Protein AF-0000000079764678 (afdb_homodimer)

Sequence (210 aa):
MNNQQAIDRLVEHLEWGWTEETVAAIEMGIHALKETQWIPISERLPEDESYILVSFKNSTMPDIARYEENDEGGTFYPGDDEKSYSSYGFFVNAWMPLPEPYKGEMNNQQAIDRLVEHLEWGWTEETVAAIEMGIHALKETQWIPISERLPEDESYILVSFKNSTMPDIARYEENDEGGTFYPGDDEKSYSSYGFFVNAWMPLPEPYKGE

InterPro domains:
  IPR007539 Domain of unknown function DUF551 [PF04448] (37-101)

Radius of gyration: 18.74 Å; Cα contacts (8 Å, |Δi|>4): 361; chains: 2; bounding box: 48×53×38 Å

pLDDT: mean 91.45, std 7.45, range [58.53, 98.0]

Solvent-accessible surface area (backbone atoms only — not comparable to full-atom values): 12013 Å² total; per-residue (Å²): 134,54,60,66,57,25,40,56,55,51,58,66,54,64,72,70,75,62,55,70,67,54,45,51,24,51,50,50,18,44,51,24,33,58,62,70,39,69,37,39,50,87,79,48,68,87,87,56,87,47,69,24,35,32,19,28,74,82,47,76,65,59,46,55,26,28,53,44,79,46,97,89,48,67,46,52,18,51,50,87,49,90,57,40,35,61,79,74,72,42,46,78,44,23,33,30,68,60,74,79,52,66,81,70,135,132,53,61,68,58,25,39,54,54,51,59,66,54,66,72,69,76,62,56,69,66,53,43,51,26,52,50,48,17,44,51,24,34,59,62,69,38,69,37,40,49,88,78,49,69,86,84,56,87,48,66,24,37,34,20,28,73,82,46,78,66,62,46,57,25,27,55,44,80,46,98,88,48,69,45,51,17,50,50,87,47,91,56,40,34,62,80,74,72,44,46,77,44,24,32,32,68,58,73,80,50,66,83,71,135

Foldseek 3Di:
DALVVVLVVLVVCLPVPDDPVVNVVSVVVNVVSQQPDWAFVVRDDDDDQDWWWFDWPPDPDIAIWGWDADPVGIFIPGPPDPDGCVVVVTHTTTIGHDDDDDPDD/DALVVVLVVLVVCLPVPDDPVVNVVSVVVNVVSQQPDWAFVVRDDDDDQDWWWFDWPPDPDIAIWGWDADPVGIFIPGPPDPDTCVVVVTHTTTIGHDDDDDPDD

Structure (mmCIF, N/CA/C/O backbone):
data_AF-0000000079764678-model_v1
#
loop_
_entity.id
_entity.type
_entity.pdbx_description
1 polymer 'DUF551 domain-containing protein'
#
loop_
_atom_site.group_PDB
_atom_site.id
_atom_site.type_symbol
_atom_site.label_atom_id
_atom_site.label_alt_id
_atom_site.label_comp_id
_atom_site.label_asym_id
_atom_site.label_entity_id
_atom_site.label_seq_id
_atom_site.pdbx_PDB_ins_code
_atom_site.Cartn_x
_atom_site.Cartn_y
_atom_site.Cartn_z
_atom_site.occupancy
_atom_site.B_iso_or_equiv
_atom_site.auth_seq_id
_atom_site.auth_comp_id
_atom_site.auth_asym_id
_atom_site.auth_atom_id
_atom_site.pdbx_PDB_model_num
ATOM 1 N N . MET A 1 1 ? -10.297 8.875 14.945 1 90.25 1 MET A N 1
ATOM 2 C CA . MET A 1 1 ? -10.82 9.398 13.688 1 90.25 1 MET A CA 1
ATOM 3 C C . MET A 1 1 ? -10.375 8.539 12.508 1 90.25 1 MET A C 1
ATOM 5 O O . MET A 1 1 ? -9.344 7.863 12.586 1 90.25 1 MET A O 1
ATOM 9 N N . ASN A 1 2 ? -11.18 8.445 11.414 1 89.94 2 ASN A N 1
ATOM 10 C CA . ASN A 1 2 ? -10.789 7.715 10.211 1 89.94 2 ASN A CA 1
ATOM 11 C C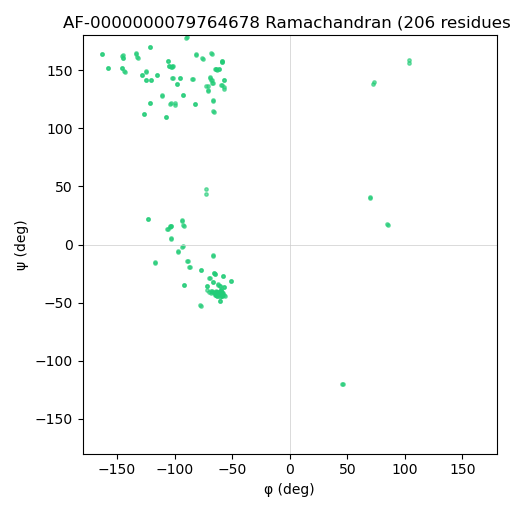 . ASN A 1 2 ? -10.055 8.617 9.227 1 89.94 2 ASN A C 1
ATOM 13 O O . ASN A 1 2 ? -9.82 9.797 9.508 1 89.94 2 ASN A O 1
ATOM 17 N N . ASN A 1 3 ? -9.656 7.992 8.172 1 93.06 3 ASN A N 1
ATOM 18 C CA . ASN A 1 3 ? -8.836 8.734 7.215 1 93.06 3 ASN A CA 1
ATOM 19 C C . ASN A 1 3 ? -9.586 9.938 6.652 1 93.06 3 ASN A C 1
ATOM 21 O O . ASN A 1 3 ? -9 11.016 6.504 1 93.06 3 ASN A O 1
ATOM 25 N N . GLN A 1 4 ? -10.828 9.734 6.359 1 92.75 4 GLN A N 1
ATOM 26 C CA . GLN A 1 4 ? -11.57 10.836 5.766 1 92.75 4 GLN A CA 1
ATOM 27 C C . GLN A 1 4 ? -11.711 12 6.746 1 92.75 4 GLN A C 1
ATOM 29 O O . GLN A 1 4 ? -11.578 13.164 6.363 1 92.75 4 GLN A O 1
ATOM 34 N N . GLN A 1 5 ? -11.992 11.719 7.934 1 94.38 5 GLN A N 1
ATOM 35 C CA . GLN A 1 5 ? -12.086 12.742 8.977 1 94.38 5 GLN A CA 1
ATOM 36 C C . GLN A 1 5 ? -10.773 13.5 9.117 1 94.38 5 GLN A C 1
ATOM 38 O O . GLN A 1 5 ? -10.766 14.727 9.258 1 94.38 5 GLN A O 1
ATOM 43 N N . ALA A 1 6 ? -9.68 12.711 9.102 1 96.19 6 ALA A N 1
ATOM 44 C CA . ALA A 1 6 ? -8.359 13.328 9.195 1 96.19 6 ALA A CA 1
ATOM 45 C C . ALA A 1 6 ? -8.086 14.242 8.008 1 96.19 6 ALA A C 1
ATOM 47 O O . ALA A 1 6 ? -7.602 15.359 8.172 1 96.19 6 ALA A O 1
ATOM 48 N N . ILE A 1 7 ? -8.438 13.797 6.879 1 96.31 7 ILE A N 1
ATOM 49 C CA . ILE A 1 7 ? -8.25 14.578 5.66 1 96.31 7 ILE A CA 1
ATOM 50 C C . ILE A 1 7 ? -9.031 15.883 5.762 1 96.31 7 ILE A C 1
ATOM 52 O O . ILE A 1 7 ? -8.5 16.953 5.484 1 96.31 7 ILE A O 1
ATOM 56 N N . ASP A 1 8 ? -10.266 15.781 6.148 1 95.62 8 ASP A N 1
ATOM 57 C CA . ASP A 1 8 ? -11.109 16.969 6.281 1 95.62 8 ASP A CA 1
ATOM 58 C C . ASP A 1 8 ? -10.492 17.984 7.242 1 95.62 8 ASP A C 1
ATOM 60 O O . ASP A 1 8 ? -10.492 19.188 6.969 1 95.62 8 ASP A O 1
ATOM 64 N N . ARG A 1 9 ? -10.008 17.484 8.328 1 93.81 9 ARG A N 1
ATOM 65 C CA . ARG A 1 9 ? -9.375 18.359 9.32 1 93.81 9 ARG A CA 1
ATOM 66 C C . ARG A 1 9 ? -8.141 19.031 8.742 1 93.81 9 ARG A C 1
ATOM 68 O O . ARG A 1 9 ? -7.93 20.234 8.961 1 93.81 9 ARG A O 1
ATOM 75 N N . LEU A 1 10 ? -7.352 18.344 7.992 1 94.81 10 LEU A N 1
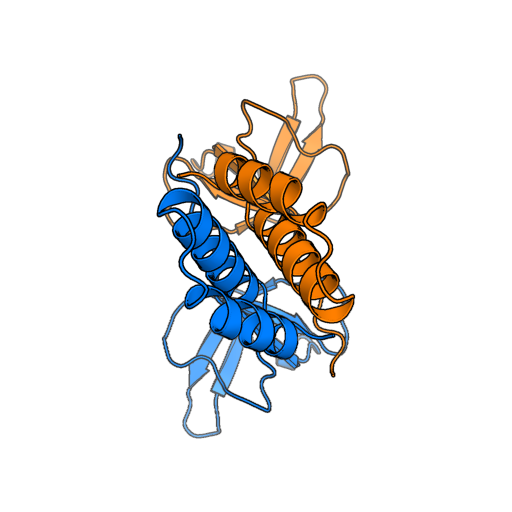ATOM 76 C CA . LEU A 1 10 ? -6.109 18.875 7.441 1 94.81 10 LEU A CA 1
ATOM 77 C C . LEU A 1 10 ? -6.398 19.891 6.344 1 94.81 10 LEU A C 1
ATOM 79 O O . LEU A 1 10 ? -5.703 20.906 6.23 1 94.81 10 LEU A O 1
ATOM 83 N N . VAL A 1 11 ? -7.371 19.625 5.559 1 94.19 11 VAL A N 1
ATOM 84 C CA . VAL A 1 11 ? -7.75 20.547 4.484 1 94.19 11 VAL A CA 1
ATOM 85 C C . VAL A 1 11 ? -8.117 21.906 5.074 1 94.19 11 VAL A C 1
ATOM 87 O O . VAL A 1 11 ? -7.766 22.938 4.512 1 94.19 11 VAL A O 1
ATOM 90 N N . GLU A 1 12 ? -8.812 21.922 6.156 1 90.19 12 GLU A N 1
ATOM 91 C CA . GLU A 1 12 ? -9.18 23.156 6.836 1 90.19 12 GLU A CA 1
ATOM 92 C C . GLU A 1 12 ? -7.945 23.969 7.223 1 90.19 12 GLU A C 1
ATOM 94 O O . GLU A 1 12 ? -7.984 25.203 7.23 1 90.19 12 GLU A O 1
ATOM 99 N N . HIS A 1 13 ? -6.852 23.359 7.43 1 83.69 13 HIS A N 1
ATOM 100 C CA . HIS A 1 13 ? -5.645 24 7.941 1 83.69 13 HIS A CA 1
ATOM 101 C C . HIS A 1 13 ? -4.789 24.547 6.805 1 83.69 13 HIS A C 1
ATOM 103 O O . HIS A 1 13 ? -3.916 25.391 7.027 1 83.69 13 HIS A O 1
ATOM 109 N N . LEU A 1 14 ? -5.102 24.125 5.637 1 86.75 14 LEU A N 1
ATOM 110 C CA . LEU A 1 14 ? -4.316 24.594 4.5 1 86.75 14 LEU A CA 1
ATOM 111 C C . LEU A 1 14 ? -4.527 26.094 4.281 1 86.75 14 LEU A C 1
ATOM 113 O O . LEU A 1 14 ? -3.703 26.75 3.643 1 86.75 14 LEU A O 1
ATOM 117 N N . GLU A 1 15 ? -5.453 26.656 4.953 1 83.62 15 GLU A N 1
ATOM 118 C CA . GLU A 1 15 ? -5.82 28.062 4.73 1 83.62 15 GLU A CA 1
ATOM 119 C C . GLU A 1 15 ? -5.266 28.953 5.828 1 83.62 15 GLU A C 1
ATOM 121 O O . GLU A 1 15 ? -5.484 30.172 5.816 1 83.62 15 GLU A O 1
ATOM 126 N N . TRP A 1 16 ? -4.523 28.453 6.66 1 80.5 16 TRP A N 1
ATOM 127 C CA . TRP A 1 16 ? -4.152 29.188 7.859 1 80.5 16 TRP A CA 1
ATOM 128 C C . TRP A 1 16 ? -2.842 29.938 7.652 1 80.5 16 TRP A C 1
ATOM 130 O O . TRP A 1 16 ? -2.18 30.328 8.625 1 80.5 16 TRP A O 1
ATOM 140 N N . GLY A 1 17 ? -2.447 30.188 6.312 1 79.19 17 GLY A N 1
ATOM 141 C CA . GLY A 1 17 ? -1.308 31.047 6.02 1 79.19 17 GLY A CA 1
ATOM 142 C C . GLY A 1 17 ? 0.019 30.422 6.414 1 79.19 17 GLY A C 1
ATOM 143 O O . GLY A 1 17 ? 0.882 31.109 6.98 1 79.19 17 GLY A O 1
ATOM 144 N N . TRP A 1 18 ? 0.212 29.188 6.195 1 85.88 18 TRP A N 1
ATOM 145 C CA . TRP A 1 18 ? 1.445 28.469 6.473 1 85.88 18 TRP A CA 1
ATOM 146 C C . TRP A 1 18 ? 2.512 28.781 5.43 1 85.88 18 TRP A C 1
ATOM 148 O O . TRP A 1 18 ? 2.209 29.344 4.375 1 85.88 18 TRP A O 1
ATOM 158 N N . THR A 1 19 ? 3.781 28.469 5.914 1 90.69 19 THR A N 1
ATOM 159 C CA . THR A 1 19 ? 4.836 28.516 4.906 1 90.69 19 THR A CA 1
ATOM 160 C C . THR A 1 19 ? 4.539 27.547 3.766 1 90.69 19 THR A C 1
ATOM 162 O O . THR A 1 19 ? 3.775 26.594 3.936 1 90.69 19 THR A O 1
ATOM 165 N N . GLU A 1 20 ? 5.102 27.797 2.707 1 92.69 20 GLU A N 1
ATOM 166 C CA . GLU A 1 20 ? 4.934 26.922 1.553 1 92.69 20 GLU A CA 1
ATOM 167 C C . GLU A 1 20 ? 5.355 25.484 1.879 1 92.69 20 GLU A C 1
ATOM 169 O O . GLU A 1 20 ? 4.73 24.531 1.419 1 92.69 20 GLU A O 1
ATOM 174 N N . GLU A 1 21 ? 6.387 25.359 2.672 1 93.06 21 GLU A N 1
ATOM 175 C CA . GLU A 1 21 ? 6.887 24.031 3.035 1 93.06 21 GLU A CA 1
ATOM 176 C C . GLU A 1 21 ? 5.887 23.281 3.914 1 93.06 21 GLU A C 1
ATOM 178 O O . GLU A 1 21 ? 5.711 22.078 3.771 1 93.06 21 GLU A O 1
ATOM 183 N N . THR A 1 22 ? 5.352 24 4.758 1 92 22 THR A N 1
ATOM 184 C CA . THR A 1 22 ? 4.371 23.375 5.648 1 92 22 THR A CA 1
ATOM 185 C C . THR A 1 22 ? 3.123 22.969 4.871 1 92 22 THR A C 1
ATOM 187 O O . THR A 1 22 ? 2.574 21.891 5.098 1 92 22 THR A O 1
ATOM 190 N N . VAL A 1 23 ? 2.697 23.812 3.998 1 93.94 23 VAL A N 1
ATOM 191 C CA . VAL A 1 23 ? 1.551 23.484 3.154 1 93.94 23 VAL A CA 1
ATOM 192 C C . VAL A 1 23 ? 1.85 22.234 2.326 1 93.94 23 VAL A C 1
ATOM 194 O O . VAL A 1 23 ? 1.021 21.328 2.246 1 93.94 23 VAL A O 1
ATOM 197 N N . ALA A 1 24 ? 3.002 22.188 1.78 1 95.62 24 ALA A N 1
ATOM 198 C CA . ALA A 1 24 ? 3.4 21.031 0.985 1 95.62 24 ALA A CA 1
ATOM 199 C C . ALA A 1 24 ? 3.391 19.766 1.828 1 95.62 24 ALA A C 1
ATOM 201 O O . ALA A 1 24 ? 2.936 18.703 1.37 1 95.62 24 ALA A O 1
ATOM 202 N N . ALA A 1 25 ? 3.865 19.859 3.02 1 96.12 25 ALA A N 1
ATOM 203 C CA . ALA A 1 25 ? 3.91 18.688 3.902 1 96.12 25 ALA A CA 1
ATOM 204 C C . ALA A 1 25 ? 2.506 18.219 4.254 1 96.12 25 ALA A C 1
ATOM 206 O O . ALA A 1 25 ? 2.244 17.016 4.293 1 96.12 25 ALA A O 1
ATOM 207 N N . ILE A 1 26 ? 1.658 19.156 4.508 1 95.62 26 ILE A N 1
ATOM 208 C CA . ILE A 1 26 ? 0.28 18.812 4.832 1 95.62 26 ILE A CA 1
ATOM 209 C C . ILE A 1 26 ? -0.382 18.141 3.631 1 95.62 26 ILE A C 1
ATOM 211 O O . ILE A 1 26 ? -1.064 17.125 3.773 1 95.62 26 ILE A O 1
ATOM 215 N N . GLU A 1 27 ? -0.198 18.641 2.436 1 96.25 27 GLU A N 1
ATOM 216 C CA . GLU A 1 27 ? -0.753 18.062 1.218 1 96.25 27 GLU A CA 1
ATOM 217 C C . GLU A 1 27 ? -0.238 16.641 1 1 96.25 27 GLU A C 1
ATOM 219 O O . GLU A 1 27 ? -0.991 15.758 0.579 1 96.25 27 GLU A O 1
ATOM 224 N N . MET A 1 28 ? 0.985 16.453 1.263 1 95.88 28 MET A N 1
ATOM 225 C CA . MET A 1 28 ? 1.551 15.109 1.134 1 95.88 28 MET A CA 1
ATOM 226 C C . MET A 1 28 ? 0.906 14.148 2.127 1 95.88 28 MET A C 1
ATOM 228 O O . MET A 1 28 ? 0.635 12.992 1.794 1 95.88 28 MET A O 1
ATOM 232 N N . GLY A 1 29 ? 0.729 14.633 3.324 1 95.94 29 GLY A N 1
ATOM 233 C CA . GLY A 1 29 ? 0.015 13.828 4.301 1 95.94 29 GLY A CA 1
ATOM 234 C C . GLY A 1 29 ? -1.389 13.461 3.857 1 95.94 29 GLY A C 1
ATOM 235 O O . GLY A 1 29 ? -1.813 12.312 4.008 1 95.94 29 GLY A O 1
ATOM 236 N N . ILE A 1 30 ? -2.031 14.43 3.297 1 95.62 30 ILE A N 1
ATOM 237 C CA . ILE A 1 30 ? -3.381 14.211 2.785 1 95.62 30 ILE A CA 1
ATOM 238 C C . ILE A 1 30 ? -3.35 13.18 1.663 1 95.62 30 ILE A C 1
ATOM 240 O O . ILE A 1 30 ? -4.168 12.258 1.639 1 95.62 30 ILE A O 1
ATOM 244 N N . HIS A 1 31 ? -2.42 13.297 0.79 1 93.44 31 HIS A N 1
ATOM 245 C CA . HIS A 1 31 ? -2.283 12.352 -0.31 1 93.44 31 HIS A CA 1
ATOM 246 C C . HIS A 1 31 ? -1.983 10.945 0.205 1 93.44 31 HIS A C 1
ATOM 248 O O . HIS A 1 31 ? -2.559 9.969 -0.275 1 93.44 31 HIS A O 1
ATOM 254 N N . ALA A 1 32 ? -1.132 10.875 1.184 1 92.69 32 ALA A N 1
ATOM 255 C CA . ALA A 1 32 ? -0.791 9.578 1.768 1 92.69 32 ALA A CA 1
ATOM 256 C C . ALA A 1 32 ? -2.01 8.938 2.42 1 92.69 32 ALA A C 1
ATOM 258 O O . ALA A 1 32 ? -2.207 7.723 2.316 1 92.69 32 ALA A O 1
ATOM 259 N N . LEU A 1 33 ? -2.758 9.75 3.066 1 93.62 33 LEU A N 1
ATOM 260 C CA . LEU A 1 33 ? -3.975 9.242 3.691 1 93.62 33 LEU A CA 1
ATOM 261 C C . LEU A 1 33 ? -4.934 8.688 2.645 1 93.62 33 LEU A C 1
ATOM 263 O O . LEU A 1 33 ? -5.586 7.664 2.875 1 93.62 33 LEU A O 1
ATOM 267 N N . LYS A 1 34 ? -4.98 9.25 1.513 1 89.88 34 LYS A N 1
ATOM 268 C CA . LYS A 1 34 ? -5.836 8.781 0.429 1 89.88 34 LYS A CA 1
ATOM 269 C C . LYS A 1 34 ? -5.305 7.477 -0.161 1 89.88 34 LYS A C 1
ATOM 271 O O . LYS A 1 34 ? -6.082 6.594 -0.534 1 89.88 34 LYS A O 1
ATOM 276 N N . GLU A 1 35 ? -4.043 7.387 -0.206 1 85.75 35 GLU A N 1
ATOM 277 C CA . GLU A 1 35 ? -3.402 6.223 -0.806 1 85.75 35 GLU A CA 1
ATOM 278 C C . GLU A 1 35 ? -3.453 5.02 0.133 1 85.75 35 GLU A C 1
ATOM 280 O O . GLU A 1 35 ? -3.279 3.879 -0.3 1 85.75 35 GLU A O 1
ATOM 285 N N . THR A 1 36 ? -3.615 5.289 1.358 1 88 36 THR A N 1
ATOM 286 C CA . THR A 1 36 ? -3.617 4.188 2.318 1 88 36 THR A CA 1
ATOM 287 C C . THR A 1 36 ? -5.039 3.877 2.779 1 88 36 THR A C 1
ATOM 289 O O . THR A 1 36 ? -5.234 3.238 3.814 1 88 36 THR A O 1
ATOM 292 N N . GLN A 1 37 ? -5.926 4.414 2.02 1 89.19 37 GLN A N 1
ATOM 293 C CA . GLN A 1 37 ? -7.32 4.199 2.385 1 89.19 37 GLN A CA 1
ATOM 294 C C . GLN A 1 37 ? -7.941 3.084 1.55 1 89.19 37 GLN A C 1
ATOM 296 O O . GLN A 1 37 ? -7.996 3.176 0.321 1 89.19 37 GLN A O 1
ATOM 301 N N . TRP A 1 38 ? -8.406 2.111 2.365 1 94.31 38 TRP A N 1
ATOM 302 C CA . TRP A 1 38 ? -9.195 1.078 1.71 1 94.31 38 TRP A CA 1
ATOM 303 C C . TRP A 1 38 ? -10.523 1.642 1.221 1 94.31 38 TRP A C 1
ATOM 305 O O . TRP A 1 38 ? -11.164 2.441 1.912 1 94.31 38 TRP A O 1
ATOM 315 N N . ILE A 1 39 ? -10.969 1.247 0.118 1 93.69 39 ILE A N 1
ATOM 316 C CA . ILE A 1 39 ? -12.281 1.565 -0.433 1 93.69 39 ILE A CA 1
ATOM 317 C C . ILE A 1 39 ? -13.18 0.333 -0.37 1 93.69 39 ILE A C 1
ATOM 319 O O . ILE A 1 39 ? -12.969 -0.636 -1.104 1 93.69 39 ILE A O 1
ATOM 323 N N . PRO A 1 40 ? -14.141 0.42 0.492 1 96 40 PRO A N 1
ATOM 324 C CA . PRO A 1 40 ? -15.062 -0.717 0.54 1 96 40 PRO A CA 1
ATOM 325 C C . PRO A 1 40 ? -15.719 -0.997 -0.808 1 96 40 PRO A C 1
ATOM 327 O O . PRO A 1 40 ? -16.078 -0.062 -1.532 1 96 40 PRO A O 1
ATOM 330 N N . ILE A 1 41 ? -15.875 -2.256 -1.119 1 94.62 41 ILE A N 1
ATOM 331 C CA . ILE A 1 41 ? -16.484 -2.592 -2.404 1 94.62 41 ILE A CA 1
ATOM 332 C C . ILE A 1 41 ? -17.938 -2.123 -2.432 1 94.62 41 ILE A C 1
ATOM 334 O O . ILE A 1 41 ? -18.516 -1.937 -3.506 1 94.62 41 ILE A O 1
ATOM 338 N N . SER A 1 42 ? -18.516 -1.997 -1.231 1 93.94 42 SER A N 1
ATOM 339 C CA . SER A 1 42 ? -19.891 -1.479 -1.144 1 93.94 42 SER A CA 1
ATOM 340 C C . SER A 1 42 ? -19.938 0.004 -1.497 1 93.94 42 SER A C 1
ATOM 342 O O . SER A 1 42 ? -20.984 0.518 -1.89 1 93.94 42 SER A O 1
ATOM 344 N N . GLU A 1 43 ? -18.906 0.697 -1.257 1 92.31 43 GLU A N 1
ATOM 345 C CA . GLU A 1 43 ? -18.828 2.117 -1.584 1 92.31 43 GLU A CA 1
ATOM 346 C C . GLU A 1 43 ? -18.594 2.328 -3.078 1 92.31 43 GLU A C 1
ATOM 348 O O . GLU A 1 43 ? -19.312 3.102 -3.719 1 92.31 43 GLU A O 1
ATOM 353 N N . ARG A 1 44 ? -17.578 1.674 -3.555 1 92.62 44 ARG A N 1
ATOM 354 C CA . ARG A 1 44 ? -17.234 1.783 -4.969 1 92.62 44 ARG A CA 1
ATOM 355 C C . ARG A 1 44 ? -16.406 0.588 -5.422 1 92.62 44 ARG A C 1
ATOM 357 O O . ARG A 1 44 ? -15.57 0.077 -4.664 1 92.62 44 ARG A O 1
ATOM 364 N N . LEU A 1 45 ? -16.547 0.284 -6.766 1 93.12 45 LEU A N 1
ATOM 365 C CA . LEU A 1 45 ? -15.742 -0.755 -7.387 1 93.12 45 LEU A CA 1
ATOM 366 C C . LEU A 1 45 ? -14.602 -0.143 -8.195 1 93.12 45 LEU A C 1
ATOM 368 O O . LEU A 1 45 ? -14.656 1.032 -8.562 1 93.12 45 LEU A O 1
ATOM 372 N N . PRO A 1 46 ? -13.492 -0.915 -8.344 1 92.69 46 PRO A N 1
ATOM 373 C CA . PRO A 1 46 ? -12.422 -0.374 -9.188 1 92.69 46 PRO A CA 1
ATOM 374 C C . PRO A 1 46 ? -12.906 -0.05 -10.602 1 92.69 46 PRO A C 1
ATOM 376 O O . PRO A 1 46 ? -13.734 -0.773 -11.156 1 92.69 46 PRO A O 1
ATOM 379 N N . GLU A 1 47 ? -12.562 1.068 -11.148 1 82.81 47 GLU A N 1
ATOM 380 C CA . GLU A 1 47 ? -13.062 1.533 -12.438 1 82.81 47 GLU A CA 1
ATOM 381 C C . GLU A 1 47 ? -12.148 1.099 -13.578 1 82.81 47 GLU A C 1
ATOM 383 O O . GLU A 1 47 ? -12.602 0.899 -14.703 1 82.81 47 GLU A O 1
ATOM 388 N N . ASP A 1 48 ? -10.859 1.057 -13.344 1 75.06 48 ASP A N 1
ATOM 389 C CA . ASP A 1 48 ? -9.93 0.765 -14.43 1 75.06 48 ASP A CA 1
ATOM 390 C C . ASP A 1 48 ? -9.391 -0.662 -14.328 1 75.06 48 ASP A C 1
ATOM 392 O O . ASP A 1 48 ? -9.594 -1.333 -13.312 1 75.06 48 ASP A O 1
ATOM 396 N N . GLU A 1 49 ? -9.047 -1.102 -15.477 1 71.38 49 GLU A N 1
ATOM 397 C CA . GLU A 1 49 ? -8.453 -2.436 -15.547 1 71.38 49 GLU A CA 1
ATOM 398 C C . GLU A 1 49 ? -7.031 -2.438 -15 1 71.38 49 GLU A C 1
ATOM 400 O O . GLU A 1 49 ? -6.102 -2.889 -15.68 1 71.38 49 GLU A O 1
ATOM 405 N N . SER A 1 50 ? -6.918 -1.79 -13.781 1 83.88 50 SER A N 1
ATOM 406 C CA . SER A 1 50 ? -5.586 -1.786 -13.18 1 83.88 50 SER A CA 1
ATOM 407 C C . SER A 1 50 ? -5.504 -2.779 -12.023 1 83.88 50 SER A C 1
ATOM 409 O O . SER A 1 50 ? -6.527 -3.244 -11.523 1 83.88 50 SER A O 1
ATOM 411 N N . TYR A 1 51 ? -4.258 -3.184 -11.859 1 94.94 51 TYR A N 1
ATOM 412 C CA . TYR A 1 51 ? -4.039 -4.02 -10.68 1 94.94 51 TYR A CA 1
ATOM 413 C C . TYR A 1 51 ? -4.227 -3.215 -9.398 1 94.94 51 TYR A C 1
ATOM 415 O O . TYR A 1 51 ? -3.875 -2.033 -9.344 1 94.94 51 TYR A O 1
ATOM 423 N N . ILE A 1 52 ? -4.859 -3.836 -8.461 1 96.19 52 ILE A N 1
ATOM 424 C CA . ILE A 1 52 ? -5.172 -3.209 -7.18 1 96.19 52 ILE A CA 1
ATOM 425 C C . ILE A 1 52 ? -4.801 -4.152 -6.039 1 96.19 52 ILE A C 1
ATOM 427 O O . ILE A 1 52 ? -4.566 -5.344 -6.262 1 96.19 52 ILE A O 1
ATOM 431 N N . LEU A 1 53 ? -4.664 -3.578 -4.863 1 96.44 53 LEU A N 1
ATOM 4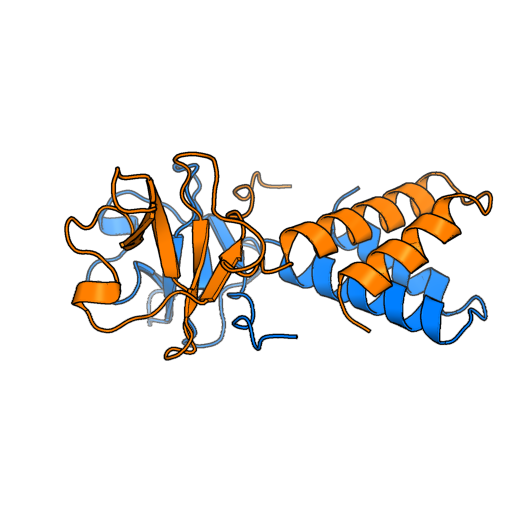32 C CA . LEU A 1 53 ? -4.641 -4.387 -3.65 1 96.44 53 LEU A CA 1
ATOM 433 C C . LEU A 1 53 ? -6.055 -4.676 -3.162 1 96.44 53 LEU A C 1
ATOM 435 O O . LEU A 1 53 ? -6.922 -3.799 -3.197 1 96.44 53 LEU A O 1
ATOM 439 N N . VAL A 1 54 ? -6.227 -5.848 -2.67 1 97.62 54 VAL A N 1
ATOM 440 C CA . VAL A 1 54 ? -7.547 -6.172 -2.143 1 97.62 54 VAL A CA 1
ATOM 441 C C . VAL A 1 54 ? -7.418 -6.719 -0.723 1 97.62 54 VAL A C 1
ATOM 443 O O . VAL A 1 54 ? -6.406 -7.34 -0.38 1 97.62 54 VAL A O 1
ATOM 446 N N . SER A 1 55 ? -8.375 -6.414 0.036 1 97.94 55 SER A N 1
ATOM 447 C CA . SER A 1 55 ? -8.617 -7.004 1.348 1 97.94 55 SER A CA 1
ATOM 448 C C . SER A 1 55 ? -9.797 -7.969 1.305 1 97.94 55 SER A C 1
ATOM 450 O O . SER A 1 55 ? -10.641 -7.891 0.41 1 97.94 55 SER A O 1
ATOM 452 N N . PHE A 1 56 ? -9.82 -8.875 2.271 1 98 56 PHE A N 1
ATOM 453 C CA . PHE A 1 56 ? -10.828 -9.922 2.258 1 98 56 PHE A CA 1
ATOM 454 C C . PHE A 1 56 ? -11.609 -9.938 3.568 1 98 56 PHE A C 1
ATOM 456 O O . PHE A 1 56 ? -11.047 -9.672 4.633 1 98 56 PHE A O 1
ATOM 463 N N . LYS A 1 57 ? -12.805 -10.336 3.389 1 96.94 57 LYS A N 1
ATOM 464 C CA . LYS A 1 57 ? -13.641 -10.547 4.562 1 96.94 57 LYS A CA 1
ATOM 465 C C . LYS A 1 57 ? -13.133 -11.719 5.398 1 96.94 57 LYS A C 1
ATOM 467 O O . LYS A 1 57 ? -13.242 -11.711 6.625 1 96.94 57 LYS A O 1
ATOM 472 N N . ASN A 1 58 ? -12.578 -12.672 4.785 1 97.56 58 ASN A N 1
ATOM 473 C CA . ASN A 1 58 ? -12.258 -13.93 5.453 1 97.56 58 ASN A CA 1
ATOM 474 C C . ASN A 1 58 ? -10.773 -14.266 5.34 1 97.56 58 ASN A C 1
ATOM 476 O O . ASN A 1 58 ? -10.398 -15.438 5.297 1 97.56 58 ASN A O 1
ATOM 480 N N . SER A 1 59 ? -9.961 -13.312 5.105 1 95.75 59 SER A N 1
ATOM 481 C CA . SER A 1 59 ? -8.516 -13.453 5.133 1 95.75 59 SER A CA 1
ATOM 482 C C . SER A 1 59 ? -7.848 -12.211 5.703 1 95.75 59 SER A C 1
ATOM 484 O O . SER A 1 59 ? -8.336 -11.094 5.508 1 95.75 59 SER A O 1
ATOM 486 N N . THR A 1 60 ? -6.746 -12.344 6.352 1 93.69 60 THR A N 1
ATOM 487 C CA . THR A 1 60 ? -6.012 -11.219 6.926 1 93.69 60 THR A CA 1
ATOM 488 C C . THR A 1 60 ? -4.895 -10.766 5.988 1 93.69 60 THR A C 1
ATOM 490 O O . THR A 1 60 ? -4.246 -9.75 6.23 1 93.69 60 THR A O 1
ATOM 493 N N . MET A 1 61 ? -4.699 -11.5 4.93 1 93.81 61 MET A N 1
ATOM 494 C CA . MET A 1 61 ? -3.617 -11.18 4.004 1 93.81 61 MET A CA 1
ATOM 495 C C . MET A 1 61 ? -4.156 -10.5 2.75 1 93.81 61 MET A C 1
ATOM 497 O O . MET A 1 61 ? -4.977 -11.078 2.033 1 93.81 61 MET A O 1
ATOM 501 N N . PRO A 1 62 ? -3.66 -9.281 2.498 1 96.19 62 PRO A N 1
ATOM 502 C CA . PRO A 1 62 ? -4.016 -8.664 1.22 1 96.19 62 PRO A CA 1
ATOM 503 C C . PRO A 1 62 ? -3.398 -9.383 0.024 1 96.19 62 PRO A C 1
ATOM 505 O O . PRO A 1 62 ? -2.502 -10.211 0.195 1 96.19 62 PRO A O 1
ATOM 508 N N . ASP A 1 63 ? -3.908 -9.102 -1.106 1 97.38 63 ASP A N 1
ATOM 509 C CA . ASP A 1 63 ? -3.385 -9.664 -2.35 1 97.38 63 ASP A CA 1
ATOM 510 C C . ASP A 1 63 ? -3.494 -8.656 -3.492 1 97.38 63 ASP A C 1
ATOM 512 O O . ASP A 1 63 ? -4.148 -7.621 -3.354 1 97.38 63 ASP A O 1
ATOM 516 N N . ILE A 1 64 ? -2.752 -8.906 -4.551 1 97.69 64 ILE A N 1
ATOM 517 C CA . ILE A 1 64 ? -2.875 -8.102 -5.762 1 97.69 64 ILE A CA 1
ATOM 518 C C . ILE A 1 64 ? -3.875 -8.75 -6.715 1 97.69 64 ILE A C 1
ATOM 520 O O . ILE A 1 64 ? -3.766 -9.945 -7.02 1 97.69 64 ILE A O 1
ATOM 524 N N . ALA A 1 65 ? -4.777 -7.949 -7.121 1 97.25 65 ALA A N 1
ATOM 525 C CA . ALA A 1 65 ? -5.91 -8.484 -7.871 1 97.25 65 ALA A CA 1
ATOM 526 C C . ALA A 1 65 ? -6.195 -7.637 -9.109 1 97.25 65 ALA A C 1
ATOM 528 O O . ALA A 1 65 ? -5.652 -6.539 -9.258 1 97.25 65 ALA A O 1
ATOM 529 N N . ARG A 1 66 ? -6.945 -8.203 -9.953 1 95 66 ARG A N 1
ATOM 530 C CA . ARG A 1 66 ? -7.609 -7.508 -11.055 1 95 66 ARG A CA 1
ATOM 531 C C . ARG A 1 66 ? -9.125 -7.555 -10.891 1 95 66 ARG A C 1
ATOM 533 O O . ARG A 1 66 ? -9.664 -8.516 -10.344 1 95 66 ARG A O 1
ATOM 540 N N . TYR A 1 67 ? -9.719 -6.457 -11.336 1 95.06 67 TYR A N 1
ATOM 541 C CA . TYR A 1 67 ? -11.18 -6.398 -11.352 1 95.06 67 TYR A CA 1
ATOM 542 C C . TYR A 1 67 ? -11.703 -6.406 -12.789 1 95.06 67 TYR A C 1
ATOM 544 O O . TYR A 1 67 ? -11.219 -5.656 -13.633 1 95.06 67 TYR A O 1
ATOM 552 N N . GLU A 1 68 ? -12.586 -7.266 -13.055 1 91.31 68 GLU A N 1
ATOM 553 C CA . GLU A 1 68 ? -13.219 -7.316 -14.367 1 91.31 68 GLU A CA 1
ATOM 554 C C . GLU A 1 68 ? -14.734 -7.148 -14.258 1 91.31 68 GLU A C 1
ATOM 556 O O . GLU A 1 68 ? -15.398 -7.891 -13.531 1 91.31 68 GLU A O 1
ATOM 561 N N . GLU A 1 69 ? -15.125 -6.121 -14.953 1 85.62 69 GLU A N 1
ATOM 562 C CA . GLU A 1 69 ? -16.562 -5.922 -15.016 1 85.62 69 GLU A CA 1
ATOM 563 C C . GLU A 1 69 ? -17.203 -6.801 -16.078 1 85.62 69 GLU A C 1
ATOM 565 O O . GLU A 1 69 ? -16.641 -6.961 -17.172 1 85.62 69 GLU A O 1
ATOM 570 N N . ASN A 1 70 ? -18.125 -7.637 -15.609 1 74 70 ASN A N 1
ATOM 571 C CA . ASN A 1 70 ? -18.906 -8.391 -16.578 1 74 70 ASN A CA 1
ATOM 572 C C . ASN A 1 70 ? -20.406 -8.117 -16.422 1 74 70 ASN A C 1
ATOM 574 O O . ASN A 1 70 ? -20.797 -7.281 -15.602 1 74 70 ASN A O 1
ATOM 578 N N . ASP A 1 71 ? -21.094 -8.625 -17.406 1 68.25 71 ASP A N 1
ATOM 579 C CA . ASP A 1 71 ? -22.531 -8.383 -17.469 1 68.25 71 ASP A CA 1
ATOM 580 C C . ASP A 1 71 ? -23.203 -8.711 -16.156 1 68.25 71 ASP A C 1
ATOM 582 O O . ASP A 1 71 ? -24.281 -8.18 -15.844 1 68.25 71 ASP A O 1
ATOM 586 N N . GLU A 1 72 ? -22.719 -9.625 -15.438 1 64.88 72 GLU A N 1
ATOM 587 C CA . GLU A 1 72 ? -23.375 -10.078 -14.211 1 64.88 72 GLU A CA 1
ATOM 588 C C . GLU A 1 72 ? -22.859 -9.32 -12.992 1 64.88 72 GLU A C 1
ATOM 590 O O . GLU A 1 72 ? -23.172 -9.68 -11.852 1 64.88 72 GLU A O 1
ATOM 595 N N . GLY A 1 73 ? -22.266 -8.32 -13.258 1 72.75 73 GLY A N 1
ATOM 596 C CA . GLY A 1 73 ? -21.609 -7.66 -12.148 1 72.75 73 GLY A CA 1
ATOM 597 C C . GLY A 1 73 ? -20.094 -7.879 -12.133 1 72.75 73 GLY A C 1
ATOM 598 O O . GLY A 1 73 ? -19.562 -8.586 -12.984 1 72.75 73 GLY A O 1
ATOM 599 N N . GLY A 1 74 ? -19.141 -7.145 -11.578 1 86.31 74 GLY A N 1
ATOM 600 C CA . GLY A 1 74 ? -17.688 -7.164 -11.523 1 86.31 74 GLY A CA 1
ATOM 601 C C . GLY A 1 74 ? -17.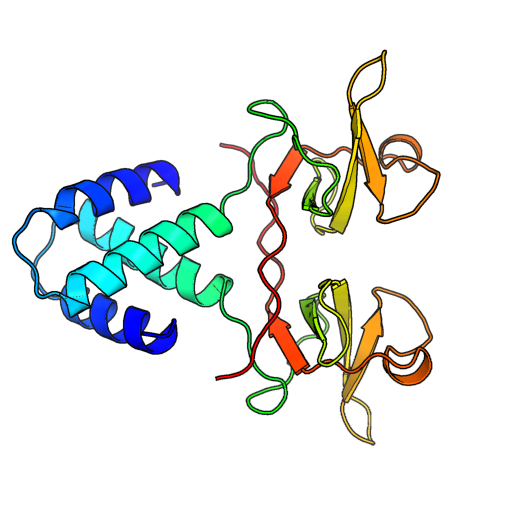141 -8.297 -10.672 1 86.31 74 GLY A C 1
ATOM 602 O O . GLY A 1 74 ? -17.828 -8.812 -9.805 1 86.31 74 GLY A O 1
ATOM 603 N N . THR A 1 75 ? -16.109 -8.969 -11.148 1 91.44 75 THR A N 1
ATOM 604 C CA . THR A 1 75 ? -15.445 -10.062 -10.461 1 91.44 75 THR A CA 1
ATOM 605 C C . THR A 1 75 ? -13.969 -9.75 -10.227 1 91.44 75 THR A C 1
ATOM 607 O O . THR A 1 75 ? -13.328 -9.109 -11.07 1 91.44 75 THR A O 1
ATOM 610 N N . PHE A 1 76 ? -13.531 -10.172 -9.047 1 95.5 76 PHE A N 1
ATOM 611 C CA . PHE A 1 76 ? -12.125 -10 -8.711 1 95.5 76 PHE A CA 1
ATOM 612 C C . PHE A 1 76 ? -11.344 -11.289 -8.969 1 95.5 76 PHE A C 1
ATOM 614 O O . PHE A 1 76 ? -11.812 -12.383 -8.648 1 95.5 76 PHE A O 1
ATOM 621 N N . TYR A 1 77 ? -10.148 -11.133 -9.547 1 95.62 77 TYR A N 1
ATOM 622 C CA . TYR A 1 77 ? -9.25 -12.242 -9.844 1 95.62 77 TYR A CA 1
ATOM 623 C C . TYR A 1 77 ? -7.883 -12.031 -9.211 1 95.62 77 TYR A C 1
ATOM 625 O O . TYR A 1 77 ? -7.371 -10.914 -9.188 1 95.62 77 TYR A O 1
ATOM 633 N N . PRO A 1 78 ? -7.258 -13.125 -8.688 1 96.38 78 PRO A N 1
ATOM 634 C CA . PRO A 1 78 ? -5.859 -12.992 -8.266 1 96.38 78 PRO A CA 1
ATOM 635 C C . PRO A 1 78 ? -4.918 -12.742 -9.445 1 96.38 78 PRO A C 1
ATOM 637 O O . PRO A 1 78 ? -4.699 -13.633 -10.266 1 96.38 78 PRO A O 1
ATOM 640 N N . GLY A 1 79 ? -4.355 -11.578 -9.398 1 93.25 79 GLY A N 1
ATOM 641 C CA . GLY A 1 79 ? -3.441 -11.273 -10.484 1 93.25 79 GLY A CA 1
ATOM 642 C C . GLY A 1 79 ? -3.994 -11.648 -11.852 1 93.25 79 GLY A C 1
ATOM 643 O O . GLY A 1 79 ? -5.09 -11.219 -12.219 1 93.25 79 GLY A O 1
ATOM 644 N N . ASP A 1 80 ? -3.236 -12.562 -12.516 1 91.69 80 ASP A N 1
ATOM 645 C CA . ASP A 1 80 ? -3.623 -12.945 -13.875 1 91.69 80 ASP A CA 1
ATOM 646 C C . ASP A 1 80 ? -4.301 -14.312 -13.883 1 91.69 80 ASP A C 1
ATOM 648 O O . ASP A 1 80 ? -4.43 -14.938 -14.938 1 91.69 80 ASP A O 1
ATOM 652 N N . ASP A 1 81 ? -4.668 -14.695 -12.773 1 93.44 81 ASP A N 1
ATOM 653 C CA . ASP A 1 81 ? -5.336 -15.992 -12.688 1 93.44 81 ASP A CA 1
ATOM 654 C C . ASP A 1 81 ? -6.656 -15.977 -13.461 1 93.44 81 ASP A C 1
ATOM 656 O O . ASP A 1 81 ? -7.301 -14.938 -13.578 1 93.44 81 ASP A O 1
ATOM 660 N N . GLU A 1 82 ? -7.043 -17.172 -13.969 1 94.56 82 GLU A N 1
ATOM 661 C CA . GLU A 1 82 ? -8.297 -17.312 -14.703 1 94.56 82 GLU A CA 1
ATOM 662 C C . GLU A 1 82 ? -9.461 -17.594 -13.758 1 94.56 82 GLU A C 1
ATOM 664 O O . GLU A 1 82 ? -10.625 -17.422 -14.141 1 94.56 82 GLU A O 1
ATOM 669 N N . LYS A 1 83 ? -9.109 -18.047 -12.578 1 96.31 83 LYS A N 1
ATOM 670 C CA . LYS A 1 83 ? -10.141 -18.312 -11.578 1 96.31 83 LYS A CA 1
ATOM 671 C C . LYS A 1 83 ? -10.328 -17.125 -10.641 1 96.31 83 LYS A C 1
ATOM 673 O O . LYS A 1 83 ? -9.352 -16.469 -10.258 1 96.31 83 LYS A O 1
ATOM 678 N N . SER A 1 84 ? -11.555 -16.906 -10.266 1 95.25 84 SER A N 1
ATOM 679 C CA . SER A 1 84 ? -11.875 -15.789 -9.391 1 95.25 84 SER A CA 1
ATOM 680 C C . SER A 1 84 ? -11.594 -16.125 -7.934 1 95.25 84 SER A C 1
ATOM 682 O O . SER A 1 84 ? -11.469 -17.297 -7.578 1 95.25 84 SER A O 1
ATOM 684 N N . TYR A 1 85 ? -11.531 -15.062 -7.062 1 97 85 TYR A N 1
ATOM 685 C CA . TYR A 1 85 ? -11.359 -15.266 -5.629 1 97 85 TYR A CA 1
ATOM 686 C C . TYR A 1 85 ? -12.516 -16.094 -5.059 1 97 85 TYR A C 1
ATOM 688 O O . TYR A 1 85 ? -12.312 -16.922 -4.18 1 97 85 TYR A O 1
ATOM 696 N N . SER A 1 86 ? -13.688 -15.781 -5.578 1 94.94 86 SER A N 1
ATOM 697 C CA . SER A 1 86 ? -14.859 -16.484 -5.062 1 94.94 86 SER A CA 1
ATOM 698 C C . SER A 1 86 ? -14.75 -17.984 -5.293 1 94.94 86 SER A C 1
ATOM 700 O O . SER A 1 86 ? -15.211 -18.781 -4.469 1 94.94 86 SER A O 1
ATOM 702 N N . SER A 1 87 ? -14.188 -18.344 -6.379 1 96.75 87 SER A N 1
ATOM 703 C CA . SER A 1 87 ? -14.008 -19.75 -6.68 1 96.75 87 SER A CA 1
ATOM 704 C C . SER A 1 87 ? -13.055 -20.406 -5.684 1 96.75 87 SER A C 1
ATOM 706 O O . SER A 1 87 ? -13.109 -21.625 -5.48 1 96.75 87 SER A O 1
ATOM 708 N N . TYR A 1 88 ? -12.18 -19.703 -5.07 1 97.06 88 TYR A N 1
ATOM 709 C CA . TYR A 1 88 ? -11.242 -20.203 -4.07 1 97.06 88 TYR A CA 1
ATOM 710 C C . TYR A 1 88 ? -11.812 -20.031 -2.664 1 97.06 88 TYR A C 1
ATOM 712 O O . TYR A 1 88 ? -11.164 -20.391 -1.681 1 97.06 88 TYR A O 1
ATOM 720 N N . GLY A 1 89 ? -13.016 -19.438 -2.596 1 97.25 89 GLY A N 1
ATOM 721 C CA . GLY A 1 89 ? -13.656 -19.25 -1.305 1 97.25 89 GLY A CA 1
ATOM 722 C C . GLY A 1 89 ? -13.211 -17.984 -0.595 1 97.25 89 GLY A C 1
ATOM 723 O O . GLY A 1 89 ? -13.297 -17.891 0.631 1 97.25 89 GLY A O 1
ATOM 724 N N . PHE A 1 90 ? -12.609 -17.062 -1.292 1 97.62 90 PHE A N 1
ATOM 725 C CA . PHE A 1 90 ? -12.219 -15.773 -0.729 1 97.62 90 PHE A CA 1
ATOM 726 C C . PHE A 1 90 ? -13.195 -14.68 -1.132 1 97.62 90 PHE A C 1
ATOM 728 O O . PHE A 1 90 ? -13.664 -14.648 -2.271 1 97.62 90 PHE A O 1
ATOM 735 N N . PHE A 1 91 ? -13.461 -13.734 -0.208 1 97.19 91 PHE A N 1
ATOM 736 C CA . PHE A 1 91 ? -14.453 -12.695 -0.456 1 97.19 91 PHE A CA 1
ATOM 737 C C . PHE A 1 91 ? -13.852 -11.312 -0.231 1 97.19 91 PHE A C 1
ATOM 739 O O . PHE A 1 91 ? -13.625 -10.906 0.91 1 97.19 91 PHE A O 1
ATOM 746 N N . VAL A 1 92 ? -13.734 -10.594 -1.334 1 97.19 92 VAL A N 1
ATOM 747 C CA . VAL A 1 92 ? -13.141 -9.258 -1.293 1 97.19 92 VAL A CA 1
ATOM 748 C C . VAL A 1 92 ? -14.094 -8.289 -0.596 1 97.19 92 VAL A C 1
ATOM 750 O O . VAL A 1 92 ? -15.297 -8.281 -0.876 1 97.19 92 VAL A O 1
ATOM 753 N N . ASN A 1 93 ? -13.531 -7.508 0.342 1 97.5 93 ASN A N 1
ATOM 754 C CA . ASN A 1 93 ? -14.383 -6.543 1.025 1 97.5 93 ASN A CA 1
ATOM 755 C C . ASN A 1 93 ? -13.93 -5.109 0.763 1 97.5 93 ASN A C 1
ATOM 757 O O . ASN A 1 93 ? -14.695 -4.168 0.966 1 97.5 93 ASN A O 1
ATOM 761 N N . ALA A 1 94 ? -12.75 -4.93 0.275 1 97.19 94 ALA A N 1
ATOM 762 C CA . ALA A 1 94 ? -12.25 -3.592 -0.032 1 97.19 94 ALA A CA 1
ATOM 763 C C . ALA A 1 94 ? -11.047 -3.66 -0.963 1 97.19 94 ALA A C 1
ATOM 765 O O . ALA A 1 94 ? -10.445 -4.723 -1.137 1 97.19 94 ALA A O 1
ATOM 766 N N . TRP A 1 95 ? -10.781 -2.518 -1.519 1 96.44 95 TRP A N 1
ATOM 767 C CA . TRP A 1 95 ? -9.633 -2.424 -2.422 1 96.44 95 TRP A CA 1
ATOM 768 C C . TRP A 1 95 ? -8.953 -1.064 -2.297 1 96.44 95 TRP A C 1
ATOM 770 O O . TRP A 1 95 ? -9.508 -0.139 -1.698 1 96.44 95 TRP A O 1
ATOM 780 N N . MET A 1 96 ? -7.695 -0.965 -2.727 1 94.06 96 MET A N 1
ATOM 781 C CA . MET A 1 96 ? -6.961 0.288 -2.881 1 94.06 96 MET A CA 1
ATOM 782 C C . MET A 1 96 ? -6.008 0.217 -4.07 1 94.06 96 MET A C 1
ATOM 784 O O . MET A 1 96 ? -5.641 -0.872 -4.512 1 94.06 96 MET A O 1
ATOM 788 N N . PRO A 1 97 ? -5.719 1.327 -4.668 1 92.12 97 PRO A N 1
ATOM 789 C CA . PRO A 1 97 ? -4.727 1.318 -5.742 1 92.12 97 PRO A CA 1
ATOM 790 C C . PRO A 1 97 ? -3.346 0.867 -5.266 1 92.12 97 PRO A C 1
ATOM 792 O O . PRO A 1 97 ? -2.988 1.086 -4.105 1 92.12 97 PRO A O 1
ATOM 795 N N . LEU A 1 98 ? -2.627 0.283 -6.172 1 92.75 98 LEU A N 1
ATOM 796 C CA . LEU A 1 98 ? -1.231 -0.013 -5.871 1 92.75 98 LEU A CA 1
ATOM 797 C C . LEU A 1 98 ? -0.412 1.271 -5.781 1 92.75 98 LEU A C 1
ATOM 799 O O . LEU A 1 98 ? -0.655 2.221 -6.527 1 92.75 98 LEU A O 1
ATOM 803 N N . PRO A 1 99 ? 0.538 1.278 -4.859 1 91 99 PRO A N 1
ATOM 804 C CA . PRO A 1 99 ? 1.407 2.455 -4.82 1 91 99 PRO A CA 1
ATOM 805 C C . PRO A 1 99 ? 2.246 2.613 -6.09 1 91 99 PRO A C 1
ATOM 807 O O . PRO A 1 99 ? 2.539 1.625 -6.766 1 91 99 PRO A O 1
ATOM 810 N N . GLU A 1 100 ? 2.557 3.852 -6.383 1 88.62 100 GLU A N 1
ATOM 811 C CA . GLU A 1 100 ? 3.543 4.059 -7.438 1 88.62 100 GLU A CA 1
ATOM 812 C C . GLU A 1 100 ? 4.867 3.387 -7.098 1 88.62 100 GLU A C 1
ATOM 814 O O . GLU A 1 100 ? 5.305 3.414 -5.945 1 88.62 100 GLU A O 1
ATOM 819 N N . PRO A 1 101 ? 5.465 2.734 -8.078 1 92.94 101 PRO A N 1
ATOM 820 C CA . PRO A 1 101 ? 6.738 2.068 -7.793 1 92.94 101 PRO A CA 1
ATOM 821 C C . PRO A 1 101 ? 7.809 3.031 -7.285 1 92.94 101 PRO A C 1
ATOM 823 O O . PRO A 1 101 ? 7.699 4.242 -7.488 1 92.94 101 PRO A O 1
ATOM 826 N N . TYR A 1 102 ? 8.742 2.432 -6.602 1 94.25 102 TYR A N 1
ATOM 827 C CA . TYR A 1 102 ? 9.867 3.213 -6.09 1 94.25 102 TYR A CA 1
ATOM 828 C C . TYR A 1 102 ? 10.727 3.736 -7.23 1 94.25 102 TYR A C 1
ATOM 830 O O . TYR A 1 102 ? 11.156 2.971 -8.094 1 94.25 102 TYR A O 1
ATOM 838 N N . LYS A 1 103 ? 10.961 5.102 -7.336 1 86.44 103 LYS A N 1
ATOM 839 C CA . LYS A 1 103 ? 11.734 5.711 -8.414 1 86.44 103 LYS A CA 1
ATOM 840 C C . LYS A 1 103 ? 13.109 6.145 -7.934 1 86.44 103 LYS A C 1
ATOM 842 O O . LYS A 1 103 ? 13.938 6.605 -8.727 1 86.44 103 LYS A O 1
ATOM 847 N N . GLY A 1 104 ? 13.438 5.66 -6.785 1 76.19 104 GLY A N 1
ATOM 848 C CA . GLY A 1 104 ? 14.75 6.039 -6.289 1 76.19 104 GLY A CA 1
ATOM 849 C C . GLY A 1 104 ? 14.82 7.48 -5.824 1 76.19 104 GLY A C 1
ATOM 850 O O . GLY A 1 104 ? 13.984 8.305 -6.207 1 76.19 104 GLY A O 1
ATOM 851 N N . GLU A 1 105 ? 15.445 7.918 -4.77 1 58.78 105 GLU A N 1
ATOM 852 C CA . GLU A 1 105 ? 15.797 9.297 -4.449 1 58.78 105 GLU A CA 1
ATOM 853 C C . GLU A 1 105 ? 16.891 9.812 -5.367 1 58.78 105 GLU A C 1
ATOM 855 O O . GLU A 1 105 ? 17.672 9.031 -5.926 1 58.78 105 GLU A O 1
ATOM 860 N N . MET B 1 1 ? 9.352 17.953 -1.938 1 90.25 1 MET B N 1
ATOM 861 C CA . MET B 1 1 ? 9.914 17.312 -0.756 1 90.25 1 MET B CA 1
ATOM 862 C C . MET B 1 1 ? 9.562 15.82 -0.729 1 90.25 1 MET B C 1
ATOM 864 O O . MET B 1 1 ? 8.578 15.398 -1.338 1 90.25 1 MET B O 1
ATOM 868 N N . ASN B 1 2 ? 10.422 14.961 -0.112 1 89.69 2 ASN B N 1
ATOM 869 C CA . ASN B 1 2 ? 10.117 13.539 0.04 1 89.69 2 ASN B CA 1
ATOM 870 C C . ASN B 1 2 ? 9.359 13.266 1.332 1 89.69 2 ASN B C 1
ATOM 872 O O . ASN B 1 2 ? 9.031 14.195 2.078 1 89.69 2 ASN B O 1
ATOM 876 N N . ASN B 1 3 ? 9.039 12.023 1.483 1 92.94 3 ASN B N 1
ATOM 877 C CA . ASN B 1 3 ? 8.195 11.672 2.623 1 92.94 3 ASN B CA 1
ATOM 878 C C . ASN B 1 3 ? 8.867 12.023 3.947 1 92.94 3 ASN B C 1
ATOM 880 O O . ASN B 1 3 ? 8.219 12.523 4.863 1 92.94 3 ASN B O 1
ATOM 884 N N . GLN B 1 4 ? 10.141 11.742 4.008 1 92.69 4 GLN B N 1
ATOM 885 C CA . GLN B 1 4 ? 10.828 12.008 5.27 1 92.69 4 GLN B CA 1
ATOM 886 C C . GLN B 1 4 ? 10.852 13.5 5.582 1 92.69 4 GLN B C 1
ATOM 888 O O . GLN B 1 4 ? 10.648 13.906 6.727 1 92.69 4 GLN B O 1
ATOM 893 N N . GLN B 1 5 ? 11.117 14.281 4.633 1 94.44 5 GLN B N 1
ATOM 894 C CA . GLN B 1 5 ? 11.109 15.734 4.797 1 94.44 5 GLN B CA 1
ATOM 895 C C . GLN B 1 5 ? 9.734 16.219 5.262 1 94.44 5 GLN B C 1
ATOM 897 O O . GLN B 1 5 ? 9.641 17.078 6.137 1 94.44 5 GLN B O 1
ATOM 902 N N . ALA B 1 6 ? 8.688 15.656 4.613 1 96.19 6 ALA B N 1
ATOM 903 C CA . ALA B 1 6 ? 7.324 16.016 4.992 1 96.19 6 ALA B CA 1
ATOM 904 C C . ALA B 1 6 ? 7.035 15.617 6.438 1 96.19 6 ALA B C 1
ATOM 906 O O . ALA B 1 6 ? 6.465 16.406 7.199 1 96.19 6 ALA B O 1
ATOM 907 N N . ILE B 1 7 ? 7.453 14.484 6.801 1 96.38 7 ILE B N 1
ATOM 908 C CA . ILE B 1 7 ? 7.254 13.992 8.156 1 96.38 7 ILE B CA 1
ATOM 909 C C . ILE B 1 7 ? 7.941 14.93 9.148 1 96.38 7 ILE B C 1
ATOM 911 O O . ILE B 1 7 ? 7.34 15.336 10.148 1 96.38 7 ILE B O 1
ATOM 915 N N . ASP B 1 8 ? 9.172 15.25 8.875 1 95.75 8 ASP B N 1
ATOM 916 C CA . ASP B 1 8 ? 9.93 16.141 9.75 1 95.75 8 ASP B CA 1
ATOM 917 C C . ASP B 1 8 ? 9.211 17.469 9.938 1 95.75 8 ASP B C 1
ATOM 919 O O . ASP B 1 8 ? 9.141 17.984 11.047 1 95.75 8 ASP B O 1
ATOM 923 N N . ARG B 1 9 ? 8.719 17.984 8.852 1 93.88 9 ARG B N 1
ATOM 924 C CA . ARG B 1 9 ? 8.008 19.25 8.898 1 93.88 9 ARG B CA 1
ATOM 925 C C . ARG B 1 9 ? 6.742 19.141 9.75 1 93.88 9 ARG B C 1
ATOM 927 O O . ARG B 1 9 ? 6.445 20.031 10.547 1 93.88 9 ARG B O 1
ATOM 934 N N . LEU B 1 10 ? 6.02 18.078 9.641 1 94.88 10 LEU B N 1
ATOM 935 C CA . LEU B 1 10 ? 4.766 17.875 10.359 1 94.88 10 LEU B CA 1
ATOM 936 C C . LEU B 1 10 ? 5.016 17.672 11.852 1 9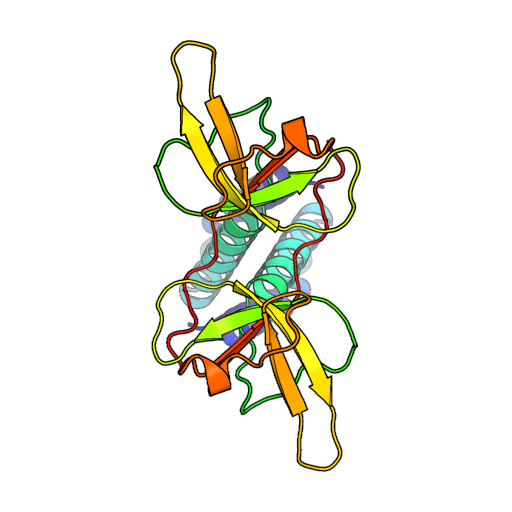4.88 10 LEU B C 1
ATOM 938 O O . LEU B 1 10 ? 4.258 18.156 12.688 1 94.88 10 LEU B O 1
ATOM 942 N N . VAL B 1 11 ? 6.031 16.938 12.141 1 94.44 11 VAL B N 1
ATOM 943 C CA . VAL B 1 11 ? 6.383 16.688 13.539 1 94.44 11 VAL B CA 1
ATOM 944 C C . VAL B 1 11 ? 6.637 18.016 14.258 1 94.44 11 VAL B C 1
ATOM 946 O O . VAL B 1 11 ? 6.23 18.188 15.406 1 94.44 11 VAL B O 1
ATOM 949 N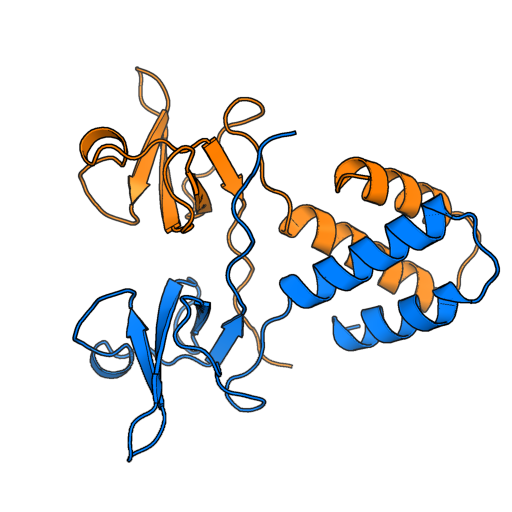 N . GLU B 1 12 ? 7.301 18.922 13.641 1 90.44 12 GLU B N 1
ATOM 950 C CA . GLU B 1 12 ? 7.566 20.234 14.203 1 90.44 12 GLU B CA 1
ATOM 951 C C . GLU B 1 12 ? 6.27 20.969 14.555 1 90.44 12 GLU B C 1
ATOM 953 O O . GLU B 1 12 ? 6.219 21.734 15.516 1 90.44 12 GLU B O 1
ATOM 958 N N . HIS B 1 13 ? 5.211 20.672 13.898 1 83.88 13 HIS B N 1
ATOM 959 C CA . HIS B 1 13 ? 3.951 21.391 14.047 1 83.88 13 HIS B CA 1
ATOM 960 C C . HIS B 1 13 ? 3.096 20.797 15.156 1 83.88 13 HIS B C 1
ATOM 962 O O . HIS B 1 13 ? 2.162 21.438 15.641 1 83.88 13 HIS B O 1
ATOM 968 N N . LEU B 1 14 ? 3.461 19.625 15.57 1 87.31 14 LEU B N 1
ATOM 969 C CA . LEU B 1 14 ? 2.689 18.984 16.625 1 87.31 14 LEU B CA 1
ATOM 970 C C . LEU B 1 14 ? 2.818 19.75 17.938 1 87.31 14 LEU B C 1
ATOM 972 O O . LEU B 1 14 ? 1.982 19.594 18.828 1 87.31 14 LEU B O 1
ATOM 976 N N . GLU B 1 15 ? 3.678 20.688 17.984 1 84 15 GLU B N 1
ATOM 977 C CA . GLU B 1 15 ? 3.979 21.406 19.219 1 84 15 GLU B CA 1
ATOM 978 C C . GLU B 1 15 ? 3.316 22.781 19.25 1 84 15 GLU B C 1
ATOM 980 O O . GLU B 1 15 ? 3.451 23.516 20.219 1 84 15 GLU B O 1
ATOM 985 N N . TRP B 1 16 ? 2.58 23.062 18.328 1 80.75 16 TRP B N 1
ATOM 986 C CA . TRP B 1 16 ? 2.117 24.438 18.172 1 80.75 16 TRP B CA 1
ATOM 987 C C . TRP B 1 16 ? 0.767 24.641 18.844 1 80.75 16 TRP B C 1
ATOM 989 O O . TRP B 1 16 ? 0.049 25.594 18.547 1 80.75 16 TRP B O 1
ATOM 999 N N . GLY B 1 17 ? 0.409 23.703 19.859 1 79.62 17 GLY B N 1
ATOM 1000 C CA . GLY B 1 17 ? -0.775 23.922 20.672 1 79.62 17 GLY B CA 1
ATOM 1001 C C . GLY B 1 17 ? -2.07 23.766 19.906 1 79.62 17 GLY B C 1
ATOM 1002 O O . GLY B 1 17 ? -2.992 24.562 20.062 1 79.62 17 GLY B O 1
ATOM 1003 N N . TRP B 1 18 ? -2.164 22.828 19.047 1 86.25 18 TRP B N 1
ATOM 1004 C CA . TRP B 1 18 ? -3.355 22.516 18.266 1 86.25 18 TRP B CA 1
ATOM 1005 C C . TRP B 1 18 ? -4.402 21.812 19.125 1 86.25 18 TRP B C 1
ATOM 1007 O O . TRP B 1 18 ? -4.105 21.344 20.219 1 86.25 18 TRP B O 1
ATOM 1017 N N . THR B 1 19 ? -5.676 21.922 18.547 1 90.88 19 THR B N 1
ATOM 1018 C CA . THR B 1 19 ? -6.695 21.094 19.172 1 90.88 19 THR B CA 1
ATOM 1019 C C . THR B 1 19 ? -6.301 19.609 19.125 1 90.88 19 THR B C 1
ATOM 1021 O O . THR B 1 19 ? -5.477 19.219 18.297 1 90.88 19 THR B O 1
ATOM 1024 N N . GLU B 1 20 ? -6.84 18.891 19.953 1 92.88 20 GLU B N 1
ATOM 1025 C CA . GLU B 1 20 ? -6.574 17.453 19.969 1 92.88 20 GLU B CA 1
ATOM 1026 C C . GLU B 1 20 ? -6.914 16.812 18.625 1 92.88 20 GLU B C 1
ATOM 1028 O O . GLU B 1 20 ? -6.211 15.898 18.172 1 92.88 20 GLU B O 1
ATOM 1033 N N . GLU B 1 21 ? -7.961 17.297 18.016 1 93.12 21 GLU B N 1
ATOM 1034 C CA . GLU B 1 21 ? -8.383 16.734 16.734 1 93.12 21 GLU B CA 1
ATOM 1035 C C . GLU B 1 21 ? -7.367 17.031 15.633 1 93.12 21 GLU B C 1
ATOM 1037 O O . GLU B 1 21 ? -7.105 16.188 14.773 1 93.12 21 GLU B O 1
ATOM 1042 N N . THR B 1 22 ? -6.902 18.188 15.703 1 92.06 22 THR B N 1
ATOM 1043 C CA . THR B 1 22 ? -5.914 18.562 14.695 1 92.06 22 THR B CA 1
ATOM 1044 C C . THR B 1 22 ? -4.617 17.797 14.891 1 92.06 22 THR B C 1
ATOM 1046 O O . THR B 1 22 ? -4.004 17.344 13.922 1 92.06 22 THR B O 1
ATOM 1049 N N . VAL B 1 23 ? -4.219 17.625 16.094 1 93.94 23 VAL B N 1
ATOM 1050 C CA . VAL B 1 23 ? -3.027 16.828 16.406 1 93.94 23 VAL B CA 1
ATOM 1051 C C . VAL B 1 23 ? -3.217 15.398 15.914 1 93.94 23 VAL B C 1
ATOM 1053 O O . VAL B 1 23 ? -2.33 14.828 15.273 1 93.94 23 VAL B O 1
ATOM 1056 N N . ALA B 1 24 ? -4.352 14.875 16.172 1 95.69 24 ALA B N 1
ATOM 1057 C CA . ALA B 1 24 ? -4.648 13.508 15.742 1 95.69 24 ALA B CA 1
ATOM 1058 C C . ALA B 1 24 ? -4.582 13.398 14.219 1 95.69 24 ALA B C 1
ATOM 1060 O O . ALA B 1 24 ? -4.043 12.422 13.688 1 95.69 24 ALA B O 1
ATOM 1061 N N . ALA B 1 25 ? -5.098 14.359 13.547 1 96.06 25 ALA B N 1
ATOM 1062 C CA . ALA B 1 25 ? -5.098 14.344 12.086 1 96.06 25 ALA B CA 1
ATOM 1063 C C . ALA B 1 25 ? -3.674 14.414 11.539 1 96.06 25 ALA B C 1
ATOM 1065 O O . ALA B 1 25 ? -3.336 13.727 10.578 1 96.06 25 ALA B O 1
ATOM 1066 N N . ILE B 1 26 ? -2.893 15.25 12.148 1 95.62 26 ILE B N 1
ATOM 1067 C CA . ILE B 1 26 ? -1.503 15.383 11.719 1 95.62 26 ILE B CA 1
ATOM 1068 C C . ILE B 1 26 ? -0.763 14.07 11.953 1 95.62 26 ILE B C 1
ATOM 1070 O O . ILE B 1 26 ? -0.02 13.602 11.086 1 95.62 26 ILE B O 1
ATOM 1074 N N . GLU B 1 27 ? -0.938 13.422 13.078 1 96.31 27 GLU B N 1
ATOM 1075 C CA . GLU B 1 27 ? -0.31 12.141 13.391 1 96.31 27 GLU B CA 1
ATOM 1076 C C . GLU B 1 27 ? -0.724 11.062 12.391 1 96.31 27 GLU B C 1
ATOM 1078 O O . GLU B 1 27 ? 0.097 10.242 11.977 1 96.31 27 GLU B O 1
ATOM 1083 N N . MET B 1 28 ? -1.945 11.07 12.031 1 95.94 28 MET B N 1
ATOM 1084 C CA . MET B 1 28 ? -2.416 10.109 11.039 1 95.94 28 MET B CA 1
ATOM 1085 C C . MET B 1 28 ? -1.74 10.344 9.695 1 95.94 28 MET B C 1
ATOM 1087 O O . MET B 1 28 ? -1.383 9.391 9 1 95.94 28 MET B O 1
ATOM 1091 N N . GLY B 1 29 ? -1.625 11.594 9.344 1 95.94 29 GLY B N 1
ATOM 1092 C CA . GLY B 1 29 ? -0.89 11.914 8.133 1 95.94 29 GLY B CA 1
ATOM 1093 C C . GLY B 1 29 ? 0.549 11.438 8.164 1 95.94 29 GLY B C 1
ATOM 1094 O O . GLY B 1 29 ? 1.045 10.875 7.184 1 95.94 29 GLY B O 1
ATOM 1095 N N . ILE B 1 30 ? 1.146 11.625 9.305 1 95.69 30 ILE B N 1
ATOM 1096 C CA . ILE B 1 30 ? 2.521 11.18 9.492 1 95.69 30 ILE B CA 1
ATOM 1097 C C . ILE B 1 30 ? 2.594 9.664 9.367 1 95.69 30 ILE B C 1
ATOM 1099 O O . ILE B 1 30 ? 3.473 9.125 8.688 1 95.69 30 ILE B O 1
ATOM 1103 N N . HIS B 1 31 ? 1.687 8.984 9.969 1 93.44 31 HIS B N 1
ATOM 1104 C CA . HIS B 1 31 ? 1.65 7.531 9.891 1 93.44 31 HIS B CA 1
ATOM 1105 C C . HIS B 1 31 ? 1.426 7.055 8.461 1 93.44 31 HIS B C 1
ATOM 1107 O O . HIS B 1 31 ? 2.076 6.113 8.008 1 93.44 31 HIS B O 1
ATOM 1113 N N . ALA B 1 32 ? 0.556 7.738 7.781 1 92.88 32 ALA B N 1
ATOM 1114 C CA . ALA B 1 32 ? 0.285 7.383 6.391 1 92.88 32 ALA B CA 1
ATOM 1115 C C . ALA B 1 32 ? 1.524 7.578 5.52 1 92.88 32 ALA B C 1
ATOM 1117 O O . ALA B 1 32 ? 1.805 6.762 4.637 1 92.88 32 ALA B O 1
ATOM 1118 N N . LEU B 1 33 ? 2.191 8.625 5.785 1 93.62 33 LEU B N 1
ATOM 1119 C CA . LEU B 1 33 ? 3.42 8.883 5.047 1 93.62 33 LEU B CA 1
ATOM 1120 C C . LEU B 1 33 ? 4.445 7.781 5.289 1 93.62 33 LEU B C 1
ATOM 1122 O O . LEU B 1 33 ? 5.16 7.375 4.371 1 93.62 33 LEU B O 1
ATOM 1126 N N . LYS B 1 34 ? 4.492 7.234 6.434 1 89.88 34 LYS B N 1
ATOM 1127 C CA . LYS B 1 34 ? 5.414 6.148 6.762 1 89.88 34 LYS B CA 1
ATOM 1128 C C . LYS B 1 34 ? 4.988 4.848 6.086 1 89.88 34 LYS B C 1
ATOM 1130 O O . LYS B 1 34 ? 5.836 4.066 5.648 1 89.88 34 LYS B O 1
ATOM 1135 N N . GLU B 1 35 ? 3.734 4.68 6 1 85.69 35 GLU B N 1
ATOM 1136 C CA . GLU B 1 35 ? 3.193 3.447 5.434 1 85.69 35 GLU B CA 1
ATOM 1137 C C . GLU B 1 35 ? 3.301 3.449 3.91 1 85.69 35 GLU B C 1
ATOM 1139 O O . GLU B 1 35 ? 3.211 2.396 3.275 1 85.69 35 GLU B O 1
ATOM 1144 N N . THR B 1 36 ? 3.408 4.586 3.371 1 87.81 36 THR B N 1
ATOM 1145 C CA . THR B 1 36 ? 3.473 4.668 1.915 1 87.81 36 THR B CA 1
ATOM 1146 C C . THR B 1 36 ? 4.902 4.941 1.451 1 87.81 36 THR B C 1
ATOM 1148 O O . THR B 1 36 ? 5.117 5.414 0.333 1 87.81 36 THR B O 1
ATOM 1151 N N . GLN B 1 37 ? 5.762 4.715 2.375 1 89 37 GLN B N 1
ATOM 1152 C CA . GLN B 1 37 ? 7.16 4.961 2.045 1 89 37 GLN B CA 1
ATOM 1153 C C . GLN B 1 37 ? 7.879 3.66 1.692 1 89 37 GLN B C 1
ATOM 1155 O O . GLN B 1 37 ? 7.973 2.752 2.521 1 89 37 GLN B O 1
ATOM 1160 N N . TRP B 1 38 ? 8.359 3.732 0.453 1 94.19 38 TRP B N 1
ATOM 1161 C CA . TRP B 1 38 ? 9.234 2.635 0.056 1 94.19 38 TRP B CA 1
ATOM 1162 C C . TRP B 1 38 ? 10.547 2.668 0.842 1 94.19 38 TRP B C 1
ATOM 1164 O O . TRP B 1 38 ? 11.109 3.74 1.072 1 94.19 38 TRP B O 1
ATOM 1174 N N . ILE B 1 39 ? 11.039 1.582 1.211 1 93.69 39 ILE B N 1
ATOM 1175 C CA . ILE B 1 39 ? 12.352 1.417 1.84 1 93.69 39 ILE B CA 1
ATOM 1176 C C . ILE B 1 39 ? 13.32 0.778 0.852 1 93.69 39 ILE B C 1
ATOM 1178 O O . ILE B 1 39 ? 13.195 -0.404 0.523 1 93.69 39 ILE B O 1
ATOM 1182 N N . PRO B 1 40 ? 14.234 1.576 0.432 1 96 40 PRO B N 1
ATOM 1183 C CA . PRO B 1 40 ? 15.227 0.986 -0.472 1 96 40 PRO B CA 1
ATOM 1184 C C . PRO B 1 40 ? 15.945 -0.21 0.144 1 96 40 PRO B C 1
ATOM 1186 O O . PRO B 1 40 ? 16.266 -0.197 1.335 1 96 40 PRO B O 1
ATOM 1189 N N . ILE B 1 41 ? 16.188 -1.207 -0.675 1 94.69 41 ILE B N 1
ATOM 1190 C CA . ILE B 1 41 ? 16.859 -2.391 -0.143 1 94.69 41 ILE B CA 1
ATOM 1191 C C . ILE B 1 41 ? 18.281 -2.035 0.29 1 94.69 41 ILE B C 1
ATOM 1193 O O . ILE B 1 41 ? 18.875 -2.738 1.103 1 94.69 41 ILE B O 1
ATOM 1197 N N . SER B 1 42 ? 18.812 -0.973 -0.318 1 93.94 42 SER B N 1
ATOM 1198 C CA . SER B 1 42 ? 20.141 -0.5 0.082 1 93.94 42 SER B CA 1
ATOM 1199 C C . SER B 1 42 ? 20.109 0.115 1.478 1 93.94 42 SER B C 1
ATOM 1201 O O . SER B 1 42 ? 21.141 0.188 2.152 1 93.94 42 SER B O 1
ATOM 1203 N N . GLU B 1 43 ? 19.016 0.65 1.858 1 92.44 43 GLU B N 1
ATOM 1204 C CA . GLU B 1 43 ? 18.875 1.241 3.184 1 92.44 43 GLU B CA 1
ATOM 1205 C C . GLU B 1 43 ? 18.672 0.167 4.25 1 92.44 43 GLU B C 1
ATOM 1207 O O . GLU B 1 43 ? 19.359 0.165 5.27 1 92.44 43 GLU B O 1
ATOM 1212 N N . ARG B 1 44 ? 17.719 -0.666 3.988 1 92.75 44 ARG B N 1
ATOM 1213 C CA . ARG B 1 44 ? 17.406 -1.743 4.922 1 92.75 44 ARG B CA 1
ATOM 1214 C C . ARG B 1 44 ? 16.672 -2.879 4.223 1 92.75 44 ARG B C 1
ATOM 1216 O O . ARG B 1 44 ? 15.836 -2.639 3.342 1 92.75 44 ARG B O 1
ATOM 1223 N N . LEU B 1 45 ? 16.875 -4.109 4.801 1 93.25 45 LEU B N 1
ATOM 1224 C CA . LEU B 1 45 ? 16.156 -5.285 4.32 1 93.25 45 LEU B CA 1
ATOM 1225 C C . LEU B 1 45 ? 15.008 -5.633 5.262 1 93.25 45 LEU B C 1
ATOM 1227 O O . LEU B 1 45 ? 15 -5.219 6.422 1 93.25 45 LEU B O 1
ATOM 1231 N N . PRO B 1 46 ? 13.953 -6.293 4.703 1 92.75 46 PRO B N 1
ATOM 1232 C CA . PRO B 1 46 ? 12.883 -6.711 5.609 1 92.75 46 PRO B CA 1
ATOM 1233 C C . PRO B 1 46 ? 13.391 -7.617 6.734 1 92.75 46 PRO B C 1
ATOM 1235 O O . PRO B 1 46 ? 14.281 -8.445 6.516 1 92.75 46 PRO B O 1
ATOM 1238 N N . GLU B 1 47 ? 13.016 -7.387 7.941 1 82.88 47 GLU B N 1
ATOM 1239 C CA . GLU B 1 47 ? 13.523 -8.109 9.102 1 82.88 47 GLU B CA 1
ATOM 1240 C C . GLU B 1 47 ? 12.656 -9.312 9.43 1 82.88 47 GLU B C 1
ATOM 1242 O O . GLU B 1 47 ? 13.141 -10.305 9.977 1 82.88 47 GLU B O 1
ATOM 1247 N N . ASP B 1 48 ? 11.359 -9.195 9.211 1 74.94 48 ASP B N 1
ATOM 1248 C CA . ASP B 1 48 ? 10.461 -10.273 9.625 1 74.94 48 ASP B CA 1
ATOM 1249 C C . ASP B 1 48 ? 10.023 -11.109 8.422 1 74.94 48 ASP B C 1
ATOM 1251 O O . ASP B 1 48 ? 10.242 -10.719 7.273 1 74.94 48 ASP B O 1
ATOM 1255 N N . GLU B 1 49 ? 9.742 -12.297 8.766 1 70.94 49 GLU B N 1
ATOM 1256 C CA . GLU B 1 49 ? 9.266 -13.219 7.738 1 70.94 49 GLU B CA 1
ATOM 1257 C C . GLU B 1 49 ? 7.832 -12.891 7.32 1 70.94 49 GLU B C 1
ATOM 1259 O O . GLU B 1 49 ? 7.027 -13.797 7.082 1 70.94 49 GLU B O 1
ATOM 1264 N N . SER B 1 50 ? 7.605 -11.531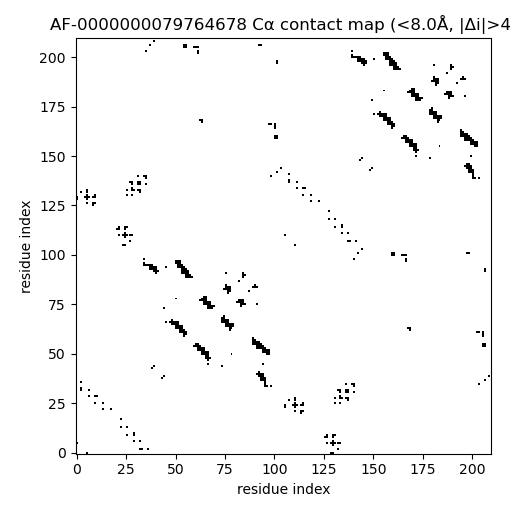 7.156 1 83.88 50 SER B N 1
ATOM 1265 C CA . SER B 1 50 ? 6.262 -11.156 6.73 1 83.88 50 SER B CA 1
ATOM 1266 C C . SER B 1 50 ? 6.219 -10.844 5.238 1 83.88 50 SER B C 1
ATOM 1268 O O . SER B 1 50 ? 7.262 -10.633 4.613 1 83.88 50 SER B O 1
ATOM 1270 N N . TYR B 1 51 ? 5.004 -11.055 4.754 1 95.06 51 TYR B N 1
ATOM 1271 C CA . TYR B 1 51 ? 4.812 -10.641 3.367 1 95.06 51 TYR B CA 1
ATOM 1272 C C . TYR B 1 51 ? 4.902 -9.125 3.236 1 95.06 51 TYR B C 1
ATOM 1274 O O . TYR B 1 51 ? 4.469 -8.391 4.125 1 95.06 51 TYR B O 1
ATOM 1282 N N . ILE B 1 52 ? 5.559 -8.703 2.191 1 96.25 52 ILE B N 1
ATOM 1283 C CA . ILE B 1 52 ? 5.789 -7.289 1.922 1 96.25 52 ILE B CA 1
ATOM 1284 C C . ILE B 1 52 ? 5.441 -6.977 0.468 1 96.25 52 ILE B C 1
ATOM 1286 O O . ILE B 1 52 ? 5.289 -7.887 -0.349 1 96.25 52 ILE B O 1
ATOM 1290 N N . LEU B 1 53 ? 5.219 -5.715 0.209 1 96.44 53 LEU B N 1
ATOM 1291 C CA . LEU B 1 53 ? 5.199 -5.234 -1.169 1 96.44 53 LEU B CA 1
ATOM 1292 C C . LEU B 1 53 ? 6.613 -4.926 -1.657 1 96.44 53 LEU B C 1
ATOM 1294 O O . LEU B 1 53 ? 7.422 -4.363 -0.916 1 96.44 53 LEU B O 1
ATOM 1298 N N . VAL B 1 54 ? 6.844 -5.227 -2.881 1 97.62 54 VAL B N 1
ATOM 1299 C CA . VAL B 1 54 ? 8.164 -4.918 -3.42 1 97.62 54 VAL B CA 1
ATOM 1300 C C . VAL B 1 54 ? 8.023 -4.125 -4.715 1 97.62 54 VAL B C 1
ATOM 1302 O O . VAL B 1 54 ? 7.043 -4.289 -5.449 1 97.62 54 VAL B O 1
ATOM 1305 N N . SER B 1 55 ? 8.93 -3.277 -4.902 1 97.94 55 SER B N 1
ATOM 1306 C CA . SER B 1 55 ? 9.172 -2.572 -6.156 1 97.94 55 SER B CA 1
ATOM 1307 C C . SER B 1 55 ? 10.406 -3.115 -6.871 1 97.94 55 SER B C 1
ATOM 1309 O O . SER B 1 55 ? 11.273 -3.719 -6.238 1 97.94 55 SER B O 1
ATOM 1311 N N . PHE B 1 56 ? 10.453 -2.887 -8.172 1 98 56 PHE B N 1
ATOM 1312 C CA . PHE B 1 56 ? 11.523 -3.463 -8.969 1 98 56 PHE B CA 1
ATOM 1313 C C . PHE B 1 56 ? 12.258 -2.381 -9.75 1 98 56 PHE B C 1
ATOM 1315 O O . PHE B 1 56 ? 11.648 -1.406 -10.195 1 98 56 PHE B O 1
ATOM 1322 N N . LYS B 1 57 ? 13.477 -2.672 -9.914 1 96.94 57 LYS B N 1
ATOM 1323 C CA . LYS B 1 57 ? 14.289 -1.808 -10.766 1 96.94 57 LYS B CA 1
ATOM 1324 C C . LYS B 1 57 ? 13.836 -1.884 -12.219 1 96.94 57 LYS B C 1
ATOM 1326 O O . LYS B 1 57 ? 13.906 -0.894 -12.953 1 96.94 57 LYS B O 1
ATOM 1331 N N . ASN B 1 58 ? 13.367 -2.984 -12.633 1 97.56 58 ASN B N 1
ATOM 1332 C CA . ASN B 1 58 ? 13.102 -3.23 -14.047 1 97.56 58 ASN B CA 1
ATOM 1333 C C . ASN B 1 58 ? 11.648 -3.613 -14.289 1 97.56 58 ASN B C 1
ATOM 1335 O O . ASN B 1 58 ? 11.352 -4.375 -15.211 1 97.56 58 ASN B O 1
ATOM 1339 N N . SER B 1 59 ? 10.781 -3.275 -13.414 1 95.75 59 SER B N 1
ATOM 1340 C CA . SER B 1 59 ? 9.344 -3.432 -13.594 1 95.75 59 SER B CA 1
ATOM 1341 C C . SER B 1 59 ? 8.578 -2.273 -12.961 1 95.75 59 SER B C 1
ATOM 1343 O O . SER B 1 59 ? 9 -1.733 -11.93 1 95.75 59 SER B O 1
ATOM 1345 N N . THR B 1 60 ? 7.473 -1.923 -13.492 1 93.69 60 THR B N 1
ATOM 1346 C CA . THR B 1 60 ? 6.648 -0.841 -12.961 1 93.69 60 THR B CA 1
ATOM 1347 C C . THR B 1 60 ? 5.539 -1.392 -12.078 1 93.69 60 THR B C 1
ATOM 1349 O O . THR B 1 60 ? 4.816 -0.629 -11.43 1 93.69 60 THR B O 1
ATOM 1352 N N . MET B 1 61 ? 5.426 -2.68 -12.023 1 93.81 61 MET B N 1
ATOM 1353 C CA . MET B 1 61 ? 4.355 -3.299 -11.25 1 93.81 61 MET B CA 1
ATOM 1354 C C . MET B 1 61 ? 4.891 -3.857 -9.938 1 93.81 61 MET B C 1
ATOM 1356 O O . MET B 1 61 ? 5.766 -4.727 -9.938 1 93.81 61 MET B O 1
ATOM 1360 N N . PRO B 1 62 ? 4.336 -3.363 -8.82 1 96.19 62 PRO B N 1
ATOM 1361 C CA . PRO B 1 62 ? 4.699 -3.986 -7.547 1 96.19 62 PRO B CA 1
ATOM 1362 C C . PRO B 1 62 ? 4.164 -5.41 -7.414 1 96.19 62 PRO B C 1
ATOM 1364 O O . PRO B 1 62 ? 3.316 -5.832 -8.203 1 96.19 62 PRO B O 1
ATOM 1367 N N . ASP B 1 63 ? 4.691 -6.098 -6.492 1 97.38 63 ASP B N 1
ATOM 1368 C CA . ASP B 1 63 ? 4.242 -7.457 -6.199 1 97.38 63 ASP B CA 1
ATOM 1369 C C . ASP B 1 63 ? 4.332 -7.75 -4.703 1 97.38 63 ASP B C 1
ATOM 1371 O O . ASP B 1 63 ? 4.918 -6.977 -3.945 1 97.38 63 ASP B O 1
ATOM 1375 N N . ILE B 1 64 ? 3.633 -8.789 -4.277 1 97.62 64 ILE B N 1
ATOM 1376 C CA . ILE B 1 64 ? 3.748 -9.258 -2.902 1 97.62 64 ILE B CA 1
ATOM 1377 C C . ILE B 1 64 ? 4.816 -10.344 -2.814 1 97.62 64 ILE B C 1
ATOM 1379 O O . ILE B 1 64 ? 4.793 -11.312 -3.578 1 97.62 64 ILE B O 1
ATOM 1383 N N . ALA B 1 65 ? 5.684 -10.125 -1.901 1 97.25 65 ALA B N 1
ATOM 1384 C CA . ALA B 1 65 ? 6.871 -10.969 -1.836 1 97.25 65 ALA B CA 1
ATOM 1385 C C . ALA B 1 65 ? 7.145 -11.422 -0.406 1 97.25 65 ALA B C 1
ATOM 1387 O O . ALA B 1 65 ? 6.531 -10.922 0.54 1 97.25 65 ALA B O 1
ATOM 1388 N N . ARG B 1 66 ? 7.953 -12.391 -0.323 1 94.88 66 ARG B N 1
ATOM 1389 C CA . ARG B 1 66 ? 8.609 -12.797 0.917 1 94.88 66 ARG B CA 1
ATOM 1390 C C . ARG B 1 66 ? 10.117 -12.609 0.822 1 94.88 66 ARG B C 1
ATOM 1392 O O . ARG B 1 66 ? 10.695 -12.727 -0.261 1 94.88 66 ARG B O 1
ATOM 1399 N N . TYR B 1 67 ? 10.68 -12.258 1.97 1 95.06 67 TYR B N 1
ATOM 1400 C CA . TYR B 1 67 ? 12.125 -12.141 2.062 1 95.06 67 TYR B CA 1
ATOM 1401 C C . TYR B 1 67 ? 12.703 -13.25 2.936 1 95.06 67 TYR B C 1
ATOM 1403 O O . TYR B 1 67 ? 12.211 -13.508 4.035 1 95.06 67 TYR B O 1
ATOM 1411 N N . GLU B 1 68 ? 13.648 -13.914 2.434 1 91.31 68 GLU B N 1
ATOM 1412 C CA . GLU B 1 68 ? 14.336 -14.945 3.203 1 91.31 68 GLU B CA 1
ATOM 1413 C C . GLU B 1 68 ? 15.828 -14.656 3.314 1 91.31 68 GLU B C 1
ATOM 1415 O O . GLU B 1 68 ? 16.5 -14.477 2.301 1 91.31 68 GLU B O 1
ATOM 1420 N N . GLU B 1 69 ? 16.172 -14.562 4.566 1 85.75 69 GLU B N 1
ATOM 1421 C CA . GLU B 1 69 ? 17.609 -14.391 4.805 1 85.75 69 GLU B CA 1
ATOM 1422 C C . GLU B 1 69 ? 18.344 -15.734 4.766 1 85.75 69 GLU B C 1
ATOM 1424 O O . GLU B 1 69 ? 17.828 -16.734 5.273 1 85.75 69 GLU B O 1
ATOM 1429 N N . ASN B 1 70 ? 19.297 -15.797 3.84 1 74 70 ASN B N 1
ATOM 1430 C CA . ASN B 1 70 ? 20.172 -16.969 3.838 1 74 70 ASN B CA 1
ATOM 1431 C C . ASN B 1 70 ? 21.625 -16.578 4.008 1 74 70 ASN B C 1
ATOM 1433 O O . ASN B 1 70 ? 21.953 -15.391 4.191 1 74 70 ASN B O 1
ATOM 1437 N N . ASP B 1 71 ? 22.391 -17.625 4.219 1 68.12 71 ASP B N 1
ATOM 1438 C CA . ASP B 1 71 ? 23.812 -17.438 4.5 1 68.12 71 ASP B CA 1
ATOM 1439 C C . ASP B 1 71 ? 24.453 -16.531 3.453 1 68.12 71 ASP B C 1
ATOM 1441 O O . ASP B 1 71 ? 25.484 -15.898 3.721 1 68.12 71 ASP B O 1
ATOM 1445 N N . GLU B 1 72 ? 24 -16.547 2.287 1 64.81 72 GLU B N 1
ATOM 1446 C CA . GLU B 1 72 ? 24.641 -15.797 1.207 1 64.81 72 GLU B CA 1
ATOM 1447 C C . GLU B 1 72 ? 24.016 -14.414 1.058 1 64.81 72 GLU B C 1
ATOM 1449 O O . GLU B 1 72 ? 24.312 -13.695 0.099 1 64.81 72 GLU B O 1
ATOM 1454 N N . GLY B 1 73 ? 23.391 -14.086 1.998 1 73 73 GLY B N 1
ATOM 1455 C CA . GLY B 1 73 ? 22.641 -12.852 1.847 1 73 73 GLY B CA 1
ATOM 1456 C C . GLY B 1 73 ? 21.156 -13.07 1.63 1 73 73 GLY B C 1
ATOM 1457 O O . GLY B 1 73 ? 20.703 -14.211 1.595 1 73 73 GLY B O 1
ATOM 1458 N N . GLY B 1 74 ? 20.125 -12.242 1.824 1 86.31 74 GLY B N 1
ATOM 1459 C CA . GLY B 1 74 ? 18.672 -12.305 1.737 1 86.31 74 GLY B CA 1
ATOM 1460 C C . GLY B 1 74 ? 18.156 -12.352 0.309 1 86.31 74 GLY B C 1
ATOM 1461 O O . GLY B 1 74 ? 18.859 -11.93 -0.618 1 86.31 74 GLY B O 1
ATOM 1462 N N . THR B 1 75 ? 17.203 -13.188 0.037 1 91.44 75 THR B N 1
ATOM 1463 C CA . THR B 1 75 ? 16.578 -13.344 -1.273 1 91.44 75 THR B CA 1
ATOM 1464 C C . THR B 1 75 ? 15.078 -13.07 -1.199 1 91.44 75 THR B C 1
ATOM 1466 O O . THR B 1 75 ? 14.43 -13.398 -0.202 1 91.44 75 THR B O 1
ATOM 1469 N N . PHE B 1 76 ? 14.625 -12.414 -2.262 1 95.5 76 PHE B N 1
ATOM 1470 C CA . PHE B 1 76 ? 13.195 -12.141 -2.365 1 95.5 76 PHE B CA 1
ATOM 1471 C C . PHE B 1 76 ? 12.508 -13.172 -3.254 1 95.5 76 PHE B C 1
ATOM 1473 O O . PHE B 1 76 ? 13.039 -13.539 -4.309 1 95.5 76 PHE B O 1
ATOM 1480 N N . TYR B 1 77 ? 11.328 -13.617 -2.822 1 95.62 77 TYR B N 1
ATOM 1481 C CA . TYR B 1 77 ? 10.516 -14.586 -3.555 1 95.62 77 TYR B CA 1
ATOM 1482 C C . TYR B 1 77 ? 9.109 -14.047 -3.805 1 95.62 77 TYR B C 1
ATOM 1484 O O . TYR B 1 77 ? 8.531 -13.391 -2.939 1 95.62 77 TYR B O 1
ATOM 1492 N N . PRO B 1 78 ? 8.539 -14.328 -5 1 96.38 78 PRO B N 1
ATOM 1493 C CA . PRO B 1 78 ? 7.121 -14.016 -5.188 1 96.38 78 PRO B CA 1
ATOM 1494 C C . PRO B 1 78 ? 6.203 -14.859 -4.305 1 96.38 78 PRO B C 1
ATOM 1496 O O . PRO B 1 78 ? 6.074 -16.062 -4.523 1 96.38 78 PRO B O 1
ATOM 1499 N N . GLY B 1 79 ? 5.582 -14.164 -3.428 1 93.19 79 GLY B N 1
ATOM 1500 C CA . GLY B 1 79 ? 4.691 -14.906 -2.555 1 93.19 79 GLY B CA 1
ATOM 1501 C C . GLY B 1 79 ? 5.316 -16.172 -2.01 1 93.19 79 GLY B C 1
ATOM 1502 O O . GLY B 1 79 ? 6.395 -16.141 -1.41 1 93.19 79 GLY B O 1
ATOM 1503 N N . ASP B 1 80 ? 4.637 -17.297 -2.354 1 91.69 80 ASP B N 1
ATOM 1504 C CA . ASP B 1 80 ? 5.098 -18.578 -1.828 1 91.69 80 ASP B CA 1
ATOM 1505 C C . ASP B 1 80 ? 5.855 -19.375 -2.893 1 91.69 80 ASP B C 1
ATOM 1507 O O . ASP B 1 80 ? 6.062 -20.578 -2.748 1 91.69 80 ASP B O 1
ATOM 1511 N N . ASP B 1 81 ? 6.211 -18.703 -3.867 1 93.5 81 ASP B N 1
ATOM 1512 C CA . ASP B 1 81 ? 6.957 -19.359 -4.934 1 93.5 81 ASP B CA 1
ATOM 1513 C C . ASP B 1 81 ? 8.297 -19.875 -4.426 1 93.5 81 ASP B C 1
ATOM 1515 O O . ASP B 1 81 ? 8.875 -19.312 -3.498 1 93.5 81 ASP B O 1
ATOM 1519 N N . GLU B 1 82 ? 8.773 -20.984 -5.055 1 94.62 82 GLU B N 1
ATOM 1520 C CA . GLU B 1 82 ? 10.055 -21.578 -4.684 1 94.62 82 GLU B CA 1
ATOM 1521 C C . GLU B 1 82 ? 11.203 -20.922 -5.441 1 94.62 82 GLU B C 1
ATOM 1523 O O . GLU B 1 82 ? 12.367 -21.047 -5.059 1 94.62 82 GLU B O 1
ATOM 1528 N N . LYS B 1 83 ? 10.836 -20.266 -6.523 1 96.31 83 LYS B N 1
ATOM 1529 C CA . LYS B 1 83 ? 11.844 -19.562 -7.312 1 96.31 83 LYS B CA 1
ATOM 1530 C C . LYS B 1 83 ? 11.922 -18.094 -6.926 1 96.31 83 LYS B C 1
ATOM 1532 O O . LYS B 1 83 ? 10.898 -17.453 -6.664 1 96.31 83 LYS B O 1
ATOM 1537 N N . SER B 1 84 ? 13.125 -17.594 -6.945 1 95.31 84 SER B N 1
ATOM 1538 C CA . SER B 1 84 ? 13.344 -16.203 -6.566 1 95.31 84 SER B CA 1
ATOM 1539 C C . SER B 1 84 ? 13.039 -15.258 -7.73 1 95.31 84 SER B C 1
ATOM 1541 O O . SER B 1 84 ? 12.977 -15.688 -8.883 1 95.31 84 SER B O 1
ATOM 1543 N N . TYR B 1 85 ? 12.867 -13.93 -7.402 1 97.06 85 TYR B N 1
ATOM 1544 C CA . TYR B 1 85 ? 12.664 -12.922 -8.438 1 97.06 85 TYR B CA 1
ATOM 1545 C C . TYR B 1 85 ? 13.844 -12.891 -9.398 1 97.06 85 TYR B C 1
ATOM 1547 O O . TYR B 1 85 ? 13.664 -12.711 -10.609 1 97.06 85 TYR B O 1
ATOM 1555 N N . SER B 1 86 ? 15.016 -13.039 -8.805 1 94.94 86 SER B N 1
ATOM 1556 C CA . SER B 1 86 ? 16.203 -12.977 -9.641 1 94.94 86 SER B CA 1
ATOM 1557 C C . SER B 1 86 ? 16.203 -14.07 -10.703 1 94.94 86 SER B C 1
ATOM 1559 O O . SER B 1 86 ? 16.672 -13.859 -11.82 1 94.94 86 SER B O 1
ATOM 1561 N N . SER B 1 87 ? 15.703 -15.18 -10.344 1 96.75 87 SER B N 1
ATOM 1562 C CA . SER B 1 87 ? 15.625 -16.281 -11.297 1 96.75 87 SER B CA 1
ATOM 1563 C C . SER B 1 87 ? 14.68 -15.945 -12.453 1 96.75 87 SER B C 1
ATOM 1565 O O . SER B 1 87 ? 14.805 -16.516 -13.539 1 96.75 87 SER B O 1
ATOM 1567 N N . TYR B 1 88 ? 13.742 -15.094 -12.273 1 97 88 TYR B N 1
ATOM 1568 C CA . TYR B 1 88 ? 12.805 -14.664 -13.305 1 97 88 TYR B CA 1
ATOM 1569 C C . TYR B 1 88 ? 13.312 -13.406 -14.008 1 97 88 TYR B C 1
ATOM 1571 O O . TYR B 1 88 ? 12.648 -12.883 -14.906 1 97 88 TYR B O 1
ATOM 1579 N N . GLY B 1 89 ? 14.469 -12.914 -13.547 1 97.19 89 GLY B N 1
ATOM 1580 C CA . GLY B 1 89 ? 15.055 -11.727 -14.156 1 97.19 89 GLY B CA 1
ATOM 1581 C C . GLY B 1 89 ? 14.5 -10.43 -13.594 1 97.19 89 GLY B C 1
ATOM 1582 O O . GLY B 1 89 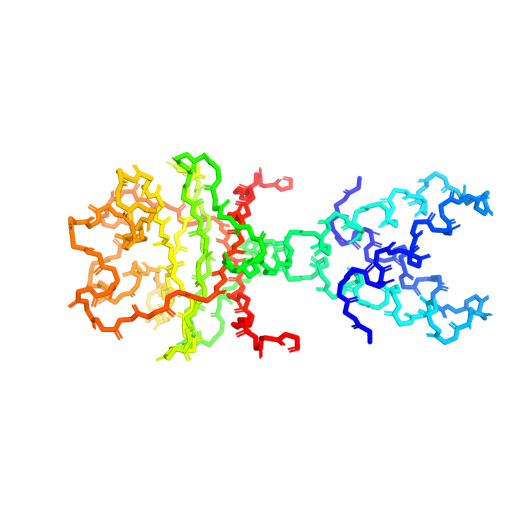? 14.531 -9.398 -14.258 1 97.19 89 GLY B O 1
ATOM 1583 N N . PHE B 1 90 ? 13.867 -10.477 -12.445 1 97.62 90 PHE B N 1
ATOM 1584 C CA . PHE B 1 90 ? 13.375 -9.281 -11.773 1 97.62 90 PHE B CA 1
ATOM 1585 C C . PHE B 1 90 ? 14.297 -8.883 -10.633 1 97.62 90 PHE B C 1
ATOM 1587 O O . PHE B 1 90 ? 14.797 -9.742 -9.906 1 97.62 90 PHE B O 1
ATOM 1594 N N . PHE B 1 91 ? 14.477 -7.551 -10.43 1 97.19 91 PHE B N 1
ATOM 1595 C CA . PHE B 1 91 ? 15.406 -7.059 -9.422 1 97.19 91 PHE B CA 1
ATOM 1596 C C . PHE B 1 91 ? 14.719 -6.086 -8.469 1 97.19 91 PHE B C 1
ATOM 1598 O O . PHE B 1 91 ? 14.422 -4.949 -8.844 1 97.19 91 PHE B O 1
ATOM 1605 N N . VAL B 1 92 ? 14.586 -6.535 -7.234 1 97.19 92 VAL B N 1
ATOM 1606 C CA . VAL B 1 92 ? 13.906 -5.738 -6.219 1 97.19 92 VAL B CA 1
ATOM 1607 C C . VAL B 1 92 ? 14.773 -4.539 -5.84 1 97.19 92 VAL B C 1
ATOM 1609 O O . VAL B 1 92 ? 15.984 -4.684 -5.617 1 97.19 92 VAL B O 1
ATOM 1612 N N . ASN B 1 93 ? 14.141 -3.348 -5.805 1 97.44 93 ASN B N 1
ATOM 1613 C CA . ASN B 1 93 ? 14.906 -2.17 -5.422 1 97.44 93 ASN B CA 1
ATOM 1614 C C . ASN B 1 93 ? 14.375 -1.541 -4.137 1 97.44 93 ASN B C 1
ATOM 1616 O O . ASN B 1 93 ? 15.07 -0.759 -3.488 1 97.44 93 ASN B O 1
ATOM 1620 N N . ALA B 1 94 ? 13.203 -1.905 -3.738 1 97.19 94 ALA B N 1
ATOM 1621 C CA . ALA B 1 94 ? 12.633 -1.374 -2.504 1 97.19 94 ALA B CA 1
ATOM 1622 C C . ALA B 1 94 ? 11.461 -2.23 -2.033 1 97.19 94 ALA B C 1
ATOM 1624 O O . ALA B 1 94 ? 10.938 -3.047 -2.791 1 97.19 94 ALA B O 1
ATOM 1625 N N . TRP B 1 95 ? 11.133 -2.01 -0.8 1 96.44 95 TRP B N 1
ATOM 1626 C CA . TRP B 1 95 ? 10.016 -2.74 -0.215 1 96.44 95 TRP B CA 1
ATOM 1627 C C . TRP B 1 95 ? 9.25 -1.865 0.77 1 96.44 95 TRP B C 1
ATOM 1629 O O . TRP B 1 95 ? 9.719 -0.795 1.158 1 96.44 95 TRP B O 1
ATOM 1639 N N . MET B 1 96 ? 7.996 -2.229 1.077 1 94.06 96 MET B N 1
ATOM 1640 C CA . MET B 1 96 ? 7.191 -1.646 2.146 1 94.06 96 MET B CA 1
ATOM 1641 C C . MET B 1 96 ? 6.285 -2.695 2.781 1 94.06 96 MET B C 1
ATOM 1643 O O . MET B 1 96 ? 5.996 -3.725 2.17 1 94.06 96 MET B O 1
ATOM 1647 N N . PRO B 1 97 ? 5.945 -2.523 4.016 1 92.19 97 PRO B N 1
ATOM 1648 C CA . PRO B 1 97 ? 4.988 -3.449 4.625 1 92.19 97 PRO B CA 1
ATOM 1649 C C . PRO B 1 97 ? 3.627 -3.426 3.938 1 92.19 97 PRO B C 1
ATOM 1651 O O . PRO B 1 97 ? 3.219 -2.393 3.402 1 92.19 97 PRO B O 1
ATOM 1654 N N . LEU B 1 98 ? 2.98 -4.535 4 1 92.88 98 LEU B N 1
ATOM 1655 C CA . LEU B 1 98 ? 1.598 -4.562 3.537 1 92.88 98 LEU B CA 1
ATOM 1656 C C . LEU B 1 98 ? 0.692 -3.777 4.477 1 92.88 98 LEU B C 1
ATOM 1658 O O . LEU B 1 98 ? 0.898 -3.785 5.695 1 92.88 98 LEU B O 1
ATOM 1662 N N . PRO B 1 99 ? -0.286 -3.111 3.902 1 91 99 PRO B N 1
ATOM 1663 C CA . PRO B 1 99 ? -1.231 -2.43 4.789 1 91 99 PRO B CA 1
ATOM 1664 C C . PRO B 1 99 ? -2.033 -3.4 5.656 1 91 99 PRO B C 1
ATOM 1666 O O . PRO B 1 99 ? -2.236 -4.555 5.27 1 91 99 PRO B O 1
ATOM 1669 N N . GLU B 1 100 ? -2.41 -2.898 6.805 1 88.88 100 GLU B N 1
ATOM 1670 C CA . GLU B 1 100 ? -3.375 -3.678 7.574 1 88.88 100 GLU B CA 1
ATOM 1671 C C . GLU B 1 100 ? -4.668 -3.889 6.789 1 88.88 100 GLU B C 1
ATOM 1673 O O . GLU B 1 100 ? -5.141 -2.979 6.105 1 88.88 100 GLU B O 1
ATOM 1678 N N . PRO B 1 101 ? -5.199 -5.105 6.836 1 93 101 PRO B N 1
ATOM 1679 C CA . PRO B 1 101 ? -6.438 -5.355 6.09 1 93 101 PRO B CA 1
ATOM 1680 C C . PRO B 1 101 ? -7.582 -4.441 6.523 1 93 101 PRO B C 1
ATOM 1682 O O . PRO B 1 101 ? -7.547 -3.877 7.617 1 93 101 PRO B O 1
ATOM 1685 N N . TYR B 1 102 ? -8.492 -4.309 5.598 1 94.25 102 TYR B N 1
ATOM 1686 C CA . TYR B 1 102 ? -9.672 -3.5 5.875 1 94.25 102 TYR B CA 1
ATOM 1687 C C . TYR B 1 102 ? -10.531 -4.145 6.953 1 94.25 102 TYR B C 1
ATOM 1689 O O . TYR B 1 102 ? -10.891 -5.32 6.855 1 94.25 102 TYR B O 1
ATOM 1697 N N . LYS B 1 103 ? -10.859 -3.414 8.094 1 86.38 103 LYS B N 1
ATOM 1698 C CA . LYS B 1 103 ? -11.633 -3.953 9.203 1 86.38 103 LYS B CA 1
ATOM 1699 C C . LYS B 1 103 ? -13.055 -3.389 9.219 1 86.38 103 LYS B C 1
ATOM 1701 O O . LYS B 1 103 ? -13.883 -3.787 10.039 1 86.38 103 LYS B O 1
ATOM 1706 N N . GLY B 1 104 ? -13.383 -2.787 8.125 1 75.69 104 GLY B N 1
ATOM 1707 C CA . GLY B 1 104 ? -14.727 -2.236 8.086 1 75.69 104 GLY B CA 1
ATOM 1708 C C . GLY B 1 104 ? -14.898 -1.003 8.953 1 75.69 104 GLY B C 1
ATOM 1709 O O . GLY B 1 104 ? -14.102 -0.766 9.859 1 75.69 104 GLY B O 1
ATOM 1710 N N . GLU B 1 105 ? -15.547 0.07 8.633 1 58.53 105 GLU B N 1
ATOM 1711 C CA . GLU B 1 105 ? -15.984 1.136 9.531 1 58.53 105 GLU B CA 1
ATOM 1712 C C . GLU B 1 105 ? -17.094 0.651 10.469 1 58.53 105 GLU B C 1
ATOM 1714 O O . GLU B 1 105 ? -17.797 -0.314 10.156 1 58.53 105 GLU B O 1
#

Secondary structure (DSSP, 8-state):
--HHHHHHHHHHHTTS---HHHHHHHHHHHHHHHHT--EETTT----SS-EEEEEETTEEEEEEEEEEEETTEEEEEETT-SS-TGGGT--EEEEEEPPPPP---/--HHHHHHHHHHHTTS---HHHHHHHHHHHHHHHHT--EETTT----SS--EEEEETTEEEEEEEEEEEETTEEEEEETT-SS-TGGGT--EEEEEEPPPPP---

Nearest PDB structures (foldseek):
  2wac-assembly2_B  TM=4.093E-01  e=5.527E-01  Drosophila melanogaster
  3ila-assembly3_C  TM=4.015E-01  e=4.999E+00  Oryctolagus cuniculus
  2wac-assembly2_B  TM=4.831E-01  e=5.315E-01  Drosophila melanogaster
  7ob6-assembly1_B  TM=4.782E-01  e=3.344E+00  candidate division CPR1
  3ila-assembly3_C  TM=4.008E-01  e=5.065E+00  Oryctolagus cuniculus

Organism: NCBI:txid410072